Protein AF-A0A4R7TV38-F1 (afdb_monomer)

Foldseek 3Di:
DQDQADLVLLLQQLVVCCVDPVSCVQLVSVVLNVVSVVLVVVVLVLLVCLQVVLVVDVVPDDDPVVLVVLVVVLVVSVVVVVVSVCCCRPPSSVSVLVSLVSCLPPPDDAFFGSNSVSSVCSSVVHDDDPLVVVVVVVVVVVVVVLNVLSCVLNVDPVCVSVSSVVNNVSSVVVVVVVCCSPVVAVVCCVPPCVVPVPDDDQQVVLQNLLVVLVCVLCVVLVVVVVVVVVCCVPVVPDPVVVVVSVVVSVVCVVVSLVVSLVVLCVVCVPPPDPCSCVSSPRSHDTDDDPPPD

pLDDT: mean 71.32, std 11.58, range [28.75, 91.12]

Secondary structure (DSSP, 8-state):
------HHHHHHHHHHHHHSHHHHHHH--HHHHHHHHHHHHHHHHHHHHHHHHHHHHHHS---THHHHHHHHHHHHHHHHHHHHHHIIIIIIHHHHHHHHHTTTTS-----SSHHHHHHHHHHTTPPPPHHHHHHHHHHHHHHHHHHHHHHHHHH-GGGHHHHHHHHHHHHHHHHHHHHHHHHHHHHHIIIIITT-TT----HHHHHHHHHHHHHHHHHHHHHHHHHHHHHHHHH---THHHHHHHHHHHHHHHHHHHHHHHHHHHHTTT---GGGGHHHH-SS--PPPP---

Structure (mmCIF, N/CA/C/O backbone):
data_AF-A0A4R7TV38-F1
#
_entry.id   AF-A0A4R7TV38-F1
#
loop_
_atom_site.group_PDB
_atom_site.id
_atom_site.type_symbol
_atom_site.label_atom_id
_atom_site.label_alt_id
_atom_site.label_comp_id
_atom_site.label_asym_id
_atom_site.label_entity_id
_atom_site.label_seq_id
_atom_site.pdbx_PDB_ins_code
_atom_site.Cartn_x
_atom_site.Cartn_y
_atom_site.Cartn_z
_atom_site.occupancy
_atom_site.B_iso_or_equiv
_atom_site.auth_seq_id
_atom_site.auth_comp_id
_atom_site.auth_asym_id
_atom_site.auth_atom_id
_atom_site.pdbx_PDB_model_num
ATOM 1 N N . MET A 1 1 ? -3.452 -16.971 16.790 1.00 37.94 1 MET A N 1
ATOM 2 C CA . MET A 1 1 ? -2.700 -17.146 15.523 1.00 37.94 1 MET A CA 1
ATOM 3 C C . MET A 1 1 ? -2.327 -15.752 15.043 1.00 37.94 1 MET A C 1
ATOM 5 O O . MET A 1 1 ? -3.203 -15.028 14.585 1.00 37.94 1 MET A O 1
ATOM 9 N N . TYR A 1 2 ? -1.093 -15.309 15.289 1.00 49.44 2 TYR A N 1
ATOM 10 C CA . TYR A 1 2 ? -0.720 -13.907 15.086 1.00 49.44 2 TYR A CA 1
ATOM 11 C C . TYR A 1 2 ? -0.668 -13.595 13.590 1.00 49.44 2 TYR A C 1
ATOM 13 O O . TYR A 1 2 ? 0.121 -14.169 12.847 1.00 49.44 2 TYR A O 1
ATOM 21 N N . SER A 1 3 ? -1.595 -12.758 13.124 1.00 55.34 3 SER A N 1
ATOM 22 C CA . SER A 1 3 ? -1.685 -12.413 11.710 1.00 55.34 3 SER A CA 1
ATOM 23 C C . SER A 1 3 ? -0.419 -11.673 11.286 1.00 55.34 3 SER A C 1
ATOM 25 O O . SER A 1 3 ? -0.086 -10.677 11.922 1.00 55.34 3 SER A O 1
ATOM 27 N N . ASN A 1 4 ? 0.222 -12.078 10.188 1.00 68.00 4 ASN A N 1
ATOM 28 C CA . ASN A 1 4 ? 1.284 -11.283 9.568 1.00 68.00 4 ASN A CA 1
ATOM 29 C C . ASN A 1 4 ? 0.730 -9.890 9.213 1.00 68.00 4 ASN A C 1
ATOM 31 O O . ASN A 1 4 ? -0.060 -9.736 8.269 1.00 68.00 4 ASN A O 1
ATOM 35 N N . LEU A 1 5 ? 1.074 -8.883 10.020 1.00 77.00 5 LEU A N 1
ATOM 36 C CA . LEU A 1 5 ? 0.699 -7.486 9.818 1.00 77.00 5 LEU A CA 1
ATOM 37 C C . LEU A 1 5 ? 1.655 -6.856 8.800 1.00 77.00 5 LEU A C 1
ATOM 39 O O . LEU A 1 5 ? 2.871 -7.010 8.888 1.00 77.00 5 LEU A O 1
ATOM 43 N N . SER A 1 6 ? 1.105 -6.158 7.806 1.00 77.88 6 SER A N 1
ATOM 44 C CA . SER A 1 6 ? 1.922 -5.416 6.839 1.00 77.88 6 SER A CA 1
ATOM 45 C C . SER A 1 6 ? 2.490 -4.132 7.459 1.00 77.88 6 SER A C 1
ATOM 47 O O . SER A 1 6 ? 1.992 -3.662 8.481 1.00 77.88 6 SER A O 1
ATOM 49 N N . THR A 1 7 ? 3.482 -3.498 6.820 1.00 79.56 7 THR A N 1
ATOM 50 C CA . THR A 1 7 ? 4.034 -2.201 7.269 1.00 79.56 7 THR A CA 1
ATOM 51 C C . THR A 1 7 ? 2.942 -1.150 7.479 1.00 79.56 7 THR A C 1
ATOM 53 O O . THR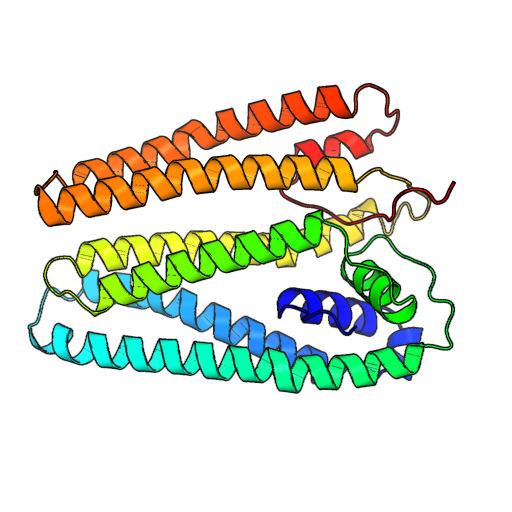 A 1 7 ? 2.972 -0.417 8.462 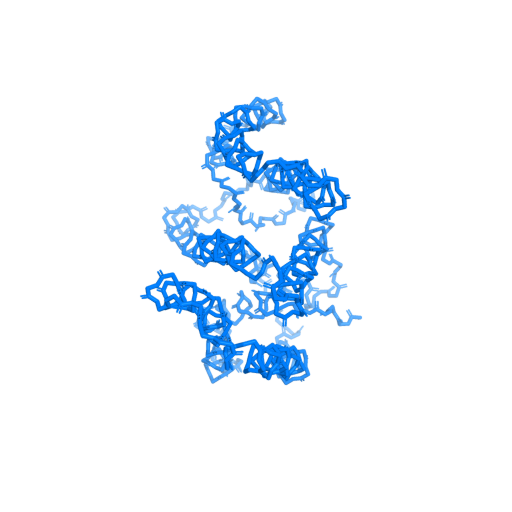1.00 79.56 7 THR A O 1
ATOM 56 N N . PHE A 1 8 ? 1.936 -1.117 6.598 1.00 78.69 8 PHE A N 1
ATOM 57 C CA . PHE A 1 8 ? 0.807 -0.186 6.691 1.00 78.69 8 PHE A CA 1
ATOM 58 C C . PHE A 1 8 ? -0.191 -0.553 7.791 1.00 78.69 8 PHE A C 1
ATOM 60 O O . PHE A 1 8 ? -0.844 0.331 8.348 1.00 78.69 8 PHE A O 1
ATOM 67 N N . ASP A 1 9 ? -0.332 -1.840 8.108 1.00 80.69 9 ASP A N 1
ATOM 68 C CA . ASP A 1 9 ? -1.133 -2.278 9.253 1.00 80.69 9 ASP A CA 1
ATOM 69 C C . ASP A 1 9 ? -0.446 -1.856 10.557 1.00 80.69 9 ASP A C 1
ATOM 71 O O . ASP A 1 9 ? -1.091 -1.249 11.409 1.00 80.69 9 ASP A O 1
ATOM 75 N N . ASN A 1 10 ? 0.873 -2.068 10.654 1.00 85.88 10 ASN A N 1
ATOM 76 C CA . ASN A 1 10 ? 1.697 -1.621 11.779 1.00 85.88 10 ASN A CA 1
ATOM 77 C C . ASN A 1 10 ? 1.592 -0.103 11.973 1.00 85.88 10 ASN A C 1
ATOM 79 O O . ASN A 1 10 ? 1.329 0.352 13.084 1.00 85.88 10 ASN A O 1
ATOM 83 N N . PHE A 1 11 ? 1.715 0.674 10.892 1.00 84.75 11 PHE A N 1
ATOM 84 C CA . PHE A 1 11 ? 1.531 2.125 10.924 1.00 84.75 11 PHE A CA 1
ATOM 85 C C . PHE A 1 11 ? 0.147 2.516 11.454 1.00 84.75 11 PHE A C 1
ATOM 87 O O . PHE A 1 11 ? 0.039 3.342 12.355 1.00 84.75 11 PHE A O 1
ATOM 94 N N . SER A 1 12 ? -0.913 1.897 10.919 1.00 81.88 12 SER A N 1
ATOM 95 C CA . SER A 1 12 ? -2.299 2.204 11.301 1.00 81.88 12 SER A CA 1
ATOM 96 C C . SER A 1 12 ? -2.547 1.939 12.788 1.00 81.88 12 SER A C 1
ATOM 98 O O . SER A 1 12 ? -3.201 2.736 13.452 1.00 81.88 12 SER A O 1
ATOM 100 N N . ILE A 1 13 ? -2.011 0.837 13.320 1.00 87.25 13 ILE A N 1
ATOM 101 C CA . ILE A 1 13 ? -2.110 0.491 14.743 1.00 87.25 13 ILE A CA 1
ATOM 102 C C . ILE A 1 13 ? -1.326 1.497 15.593 1.00 87.25 13 ILE A C 1
ATOM 104 O O . ILE A 1 13 ? -1.867 2.063 16.539 1.00 87.25 13 ILE A O 1
ATOM 108 N N . LEU A 1 14 ? -0.059 1.747 15.250 1.00 88.50 14 LEU A N 1
ATOM 109 C CA . LEU A 1 14 ? 0.820 2.639 16.009 1.00 88.50 14 LEU A CA 1
ATOM 110 C C . LEU A 1 14 ? 0.326 4.087 16.023 1.00 88.50 14 LEU A C 1
ATOM 112 O O . LEU A 1 14 ? 0.515 4.785 17.021 1.00 88.50 14 LEU A O 1
ATOM 116 N N . LEU A 1 15 ? -0.317 4.532 14.944 1.00 85.50 15 LEU A N 1
ATOM 117 C CA . LEU A 1 15 ? -0.966 5.834 14.871 1.00 85.50 15 LEU A CA 1
ATOM 118 C C . LEU A 1 15 ? -2.074 5.953 15.924 1.00 85.50 15 LEU A C 1
ATOM 120 O O . LEU A 1 15 ? -2.100 6.924 16.677 1.00 85.50 15 LEU A O 1
ATOM 124 N N . GLU A 1 16 ? -2.954 4.955 16.025 1.00 83.44 16 GLU A N 1
ATOM 125 C CA . GLU A 1 16 ? -4.050 4.981 17.001 1.00 83.44 16 GLU A CA 1
ATOM 126 C C . GLU A 1 16 ? -3.559 4.869 18.439 1.00 83.44 16 GLU A C 1
ATOM 128 O O . GLU A 1 16 ? -4.006 5.629 19.301 1.00 83.44 16 GLU A O 1
ATOM 133 N N . LEU A 1 17 ? -2.570 4.003 18.685 1.00 86.62 17 LEU A N 1
ATOM 134 C CA . LEU A 1 17 ? -1.923 3.909 19.992 1.00 86.62 17 LEU A CA 1
ATOM 135 C C . LEU A 1 17 ? -1.278 5.240 20.411 1.00 86.62 17 LEU A C 1
ATOM 137 O O . LEU A 1 17 ? -1.252 5.549 21.596 1.00 86.62 17 LEU A O 1
ATOM 141 N N . ASN A 1 18 ? -0.763 6.044 19.471 1.00 84.19 18 ASN A N 1
ATOM 142 C CA . ASN A 1 18 ? -0.210 7.373 19.767 1.00 84.19 18 ASN A CA 1
ATOM 143 C C . ASN A 1 18 ? -1.270 8.470 19.913 1.00 84.19 18 ASN A C 1
ATOM 145 O O . ASN A 1 18 ? -1.036 9.460 20.618 1.00 84.19 18 ASN A O 1
ATOM 149 N N . ARG A 1 19 ? -2.407 8.337 19.230 1.00 81.50 19 ARG A N 1
ATOM 150 C CA . ARG A 1 19 ? -3.474 9.338 19.241 1.00 81.50 19 ARG A CA 1
ATOM 151 C C . ARG A 1 19 ? -4.307 9.268 20.518 1.00 81.50 19 ARG A C 1
ATOM 153 O O . ARG A 1 19 ? -4.633 10.309 21.084 1.00 81.50 19 ARG A O 1
ATOM 160 N N . ASN A 1 20 ? -4.607 8.065 21.003 1.00 81.38 20 ASN A N 1
ATOM 161 C CA . ASN A 1 20 ? -5.338 7.886 22.253 1.00 81.38 20 ASN A CA 1
ATOM 162 C C . ASN A 1 20 ? -4.406 8.069 23.462 1.00 81.38 20 ASN A C 1
ATOM 164 O O . ASN A 1 20 ? -3.446 7.322 23.638 1.00 81.38 20 ASN A O 1
ATOM 168 N N . LYS A 1 21 ? -4.695 9.061 24.315 1.00 83.06 21 LYS A N 1
ATOM 169 C CA . LYS A 1 21 ? -3.870 9.387 25.491 1.00 83.06 21 LYS A CA 1
ATOM 170 C C . LYS A 1 21 ? -3.769 8.228 26.488 1.00 83.06 21 LYS A C 1
ATOM 172 O O . LYS A 1 21 ? -2.700 8.059 27.072 1.00 83.06 21 LYS A O 1
ATOM 177 N N . GLU A 1 22 ? -4.837 7.461 26.683 1.00 85.06 22 GLU A N 1
ATOM 178 C CA . GLU A 1 22 ? -4.887 6.340 27.629 1.00 85.06 22 GLU A CA 1
ATOM 179 C C . GLU A 1 22 ? -4.030 5.180 27.121 1.00 85.06 22 GLU A C 1
ATOM 181 O O . GLU A 1 22 ? -3.049 4.801 27.768 1.00 85.06 22 GLU A O 1
ATOM 186 N N . LEU A 1 23 ? -4.285 4.735 25.884 1.00 85.62 23 LEU A N 1
ATOM 187 C CA . LEU A 1 23 ? -3.496 3.685 25.229 1.00 85.62 23 LEU A CA 1
ATOM 188 C C . LEU A 1 23 ? -2.017 4.078 25.104 1.00 85.62 23 LEU A C 1
ATOM 190 O O . LEU A 1 23 ? -1.125 3.248 25.307 1.00 85.62 23 LEU A O 1
ATOM 194 N N . ARG A 1 24 ? -1.729 5.356 24.821 1.00 88.06 24 ARG A N 1
ATOM 195 C CA . ARG A 1 24 ? -0.362 5.878 24.696 1.00 88.06 24 ARG A CA 1
ATOM 196 C C . ARG A 1 24 ? 0.412 5.795 26.002 1.00 88.06 24 ARG A C 1
ATOM 198 O O . ARG A 1 24 ? 1.589 5.441 25.976 1.00 88.06 24 ARG A O 1
ATOM 205 N N . LYS A 1 25 ? -0.211 6.149 27.132 1.00 88.19 25 LYS A N 1
ATOM 206 C CA . LYS A 1 25 ? 0.444 6.109 28.451 1.00 88.19 25 LYS A CA 1
ATOM 207 C C . LYS A 1 25 ? 0.882 4.689 28.804 1.00 88.19 25 LYS A C 1
ATOM 209 O O . LYS A 1 25 ? 1.999 4.509 29.288 1.00 88.19 25 LYS A O 1
ATOM 214 N N . LYS A 1 26 ? 0.034 3.701 28.509 1.00 87.19 26 LYS A N 1
ATOM 215 C CA . LYS A 1 26 ? 0.284 2.293 28.829 1.00 87.19 26 LYS A CA 1
ATOM 216 C C . LYS A 1 26 ? 1.281 1.644 27.874 1.00 87.19 26 LYS A C 1
ATOM 218 O O . LYS A 1 26 ? 2.255 1.033 28.304 1.00 87.19 26 LYS A O 1
ATOM 223 N N . THR A 1 27 ? 1.081 1.822 26.570 1.00 89.94 27 THR A N 1
ATOM 224 C CA . THR A 1 27 ? 1.921 1.163 25.562 1.00 89.94 27 THR A CA 1
ATOM 225 C C . THR A 1 27 ? 3.239 1.889 25.313 1.00 89.94 27 THR A C 1
ATOM 227 O O . THR A 1 27 ? 4.223 1.235 24.986 1.00 89.94 27 THR A O 1
ATOM 230 N N . LYS A 1 28 ? 3.323 3.215 25.486 1.00 91.12 28 LYS A N 1
ATOM 231 C CA . LYS A 1 28 ? 4.488 4.043 25.105 1.00 91.12 28 LYS A CA 1
ATOM 232 C C . LYS A 1 28 ? 4.994 3.698 23.685 1.00 91.12 28 LYS A C 1
ATOM 234 O O . LYS A 1 28 ? 6.076 3.113 23.539 1.00 91.12 28 LYS A O 1
ATOM 239 N N . PRO A 1 29 ? 4.188 3.952 22.633 1.00 89.75 29 PRO A N 1
ATOM 240 C CA . PRO A 1 29 ? 4.445 3.487 21.270 1.00 89.75 29 PRO A CA 1
ATOM 241 C C . PRO A 1 29 ? 5.320 4.445 20.437 1.00 89.75 29 PRO A C 1
ATOM 243 O O . PRO A 1 29 ? 5.609 4.136 19.285 1.00 89.75 29 PRO A O 1
ATOM 246 N N . GLN A 1 30 ? 5.748 5.593 20.976 1.00 89.44 30 GLN A N 1
ATOM 247 C CA . GLN A 1 30 ? 6.375 6.694 20.226 1.00 89.44 30 GLN A CA 1
ATOM 248 C C . GLN A 1 30 ? 7.631 6.261 19.459 1.00 89.44 30 GLN A C 1
ATOM 250 O O . GLN A 1 30 ? 7.732 6.511 18.261 1.00 89.44 30 GLN A O 1
ATOM 255 N N . GLY A 1 31 ? 8.566 5.576 20.128 1.00 88.56 31 GLY A N 1
ATOM 256 C CA . GLY A 1 31 ? 9.808 5.121 19.492 1.00 88.56 31 GLY A CA 1
ATOM 257 C C . GLY A 1 31 ? 9.553 4.114 18.369 1.00 88.56 31 GLY A C 1
ATOM 258 O O . GLY A 1 31 ? 10.129 4.221 17.291 1.00 88.56 31 GLY A O 1
ATOM 259 N N . LEU A 1 32 ? 8.618 3.182 18.587 1.00 90.31 32 LEU A N 1
ATOM 260 C CA . LEU A 1 32 ? 8.227 2.195 17.578 1.00 90.31 32 LEU A CA 1
ATOM 261 C C . LEU A 1 32 ? 7.492 2.848 16.396 1.00 90.31 32 LEU A C 1
ATOM 263 O O . LEU A 1 32 ? 7.678 2.441 15.252 1.00 90.31 32 LEU A O 1
ATOM 267 N N . PHE A 1 33 ? 6.693 3.882 16.658 1.00 87.19 33 PHE A N 1
ATOM 268 C CA . PHE A 1 33 ? 6.016 4.663 15.627 1.00 87.19 33 PHE A CA 1
ATOM 269 C C . PHE A 1 33 ? 6.992 5.467 14.775 1.00 87.19 33 PHE A C 1
ATOM 271 O O . PHE A 1 33 ? 6.909 5.399 13.552 1.00 87.19 33 PHE A O 1
ATOM 278 N N . PHE A 1 34 ? 7.957 6.151 15.393 1.00 86.56 34 PHE A N 1
ATOM 279 C CA . PHE A 1 34 ? 9.020 6.844 14.667 1.00 86.56 34 PHE A CA 1
ATOM 280 C C . PHE A 1 34 ? 9.815 5.876 13.785 1.00 86.56 34 PHE A C 1
ATOM 282 O O . PHE A 1 34 ? 10.005 6.124 12.598 1.00 86.56 34 PHE A O 1
ATOM 289 N N . LEU A 1 35 ? 10.199 4.726 14.336 1.00 87.44 35 LEU A N 1
ATOM 290 C CA . LEU A 1 35 ? 10.919 3.692 13.601 1.00 87.44 35 LEU A CA 1
ATOM 291 C C . LEU A 1 35 ? 10.096 3.146 12.422 1.00 87.44 35 LEU A C 1
ATOM 293 O O . LEU A 1 35 ? 10.639 2.939 11.340 1.00 87.44 35 LEU A O 1
ATOM 297 N N . ASN A 1 36 ? 8.777 2.988 12.579 1.00 86.38 36 ASN A N 1
ATOM 298 C CA . ASN A 1 36 ? 7.888 2.611 11.479 1.00 86.38 36 ASN A CA 1
ATOM 299 C C . ASN A 1 36 ? 7.737 3.723 10.419 1.00 86.38 36 ASN A C 1
ATOM 301 O O . ASN A 1 36 ? 7.713 3.412 9.230 1.00 86.38 36 ASN A O 1
ATOM 305 N N . ILE A 1 37 ? 7.703 4.999 10.819 1.00 83.50 37 ILE A N 1
ATOM 306 C CA . ILE A 1 37 ? 7.704 6.148 9.899 1.00 83.50 37 ILE A CA 1
ATOM 307 C C . ILE A 1 37 ? 8.980 6.164 9.057 1.00 83.50 37 ILE A C 1
ATOM 309 O O . ILE A 1 37 ? 8.897 6.239 7.833 1.00 83.50 37 ILE A O 1
ATOM 313 N N . VAL A 1 38 ? 10.152 6.045 9.688 1.00 84.12 38 VAL A N 1
ATOM 314 C CA . VAL A 1 38 ? 11.443 5.967 8.981 1.00 84.12 38 VAL A CA 1
ATOM 315 C C . VAL A 1 38 ? 11.429 4.815 7.980 1.00 84.12 38 VAL A C 1
ATOM 317 O O . VAL A 1 38 ? 11.836 4.986 6.833 1.00 84.12 38 VAL A O 1
ATOM 320 N N . ASN A 1 39 ? 10.870 3.671 8.379 1.00 81.31 39 ASN A N 1
ATOM 321 C CA . ASN A 1 39 ? 10.676 2.527 7.500 1.00 81.31 39 ASN A CA 1
ATOM 322 C C . ASN A 1 39 ? 9.856 2.925 6.252 1.00 81.31 39 ASN A C 1
ATOM 324 O O . ASN A 1 39 ? 10.295 2.780 5.112 1.00 81.31 39 ASN A O 1
ATOM 328 N N . VAL A 1 40 ? 8.678 3.514 6.443 1.00 80.38 40 VAL A N 1
ATOM 329 C CA . VAL A 1 40 ? 7.858 3.999 5.325 1.00 80.38 40 VAL A CA 1
ATOM 330 C C . VAL A 1 40 ? 8.652 4.958 4.421 1.00 80.38 40 VAL A C 1
ATOM 332 O O . VAL A 1 40 ? 8.605 4.801 3.203 1.00 80.38 40 VAL A O 1
ATOM 335 N N . PHE A 1 41 ? 9.436 5.887 4.974 1.00 81.50 41 PHE A N 1
ATOM 336 C CA . PHE A 1 41 ? 10.240 6.837 4.192 1.00 81.50 41 PHE A CA 1
ATOM 337 C C . PHE A 1 41 ? 11.356 6.198 3.358 1.00 81.50 41 PHE A C 1
ATOM 339 O O . PHE A 1 41 ? 11.575 6.628 2.227 1.00 81.50 41 PHE A O 1
ATOM 346 N N . ILE A 1 42 ? 12.029 5.156 3.854 1.00 80.88 42 ILE A N 1
ATOM 347 C CA . ILE A 1 42 ? 13.014 4.399 3.054 1.00 80.88 42 ILE A CA 1
ATOM 348 C C . ILE A 1 42 ? 12.345 3.859 1.788 1.00 80.88 42 ILE A C 1
ATOM 350 O O . ILE A 1 42 ? 12.887 3.931 0.685 1.00 80.88 42 ILE A O 1
ATOM 354 N N . PHE A 1 43 ? 11.116 3.384 1.944 1.00 76.19 43 PHE A N 1
ATOM 355 C CA . PHE A 1 43 ? 10.314 2.841 0.868 1.00 76.19 43 PHE A CA 1
ATOM 356 C C . PHE A 1 43 ? 9.906 3.911 -0.166 1.00 76.19 43 PHE A C 1
ATOM 358 O O . PHE A 1 43 ? 9.968 3.671 -1.373 1.00 76.19 43 PHE A O 1
ATOM 365 N N . PHE A 1 44 ? 9.581 5.126 0.294 1.00 79.44 44 PHE A N 1
ATOM 366 C CA . PHE A 1 44 ? 9.435 6.306 -0.571 1.00 79.44 44 PHE A CA 1
ATOM 367 C C . PHE A 1 44 ? 10.730 6.624 -1.328 1.00 79.44 44 PHE A C 1
ATOM 369 O O . PHE A 1 44 ? 10.678 6.916 -2.521 1.00 79.44 44 PHE A O 1
ATOM 376 N N . GLY A 1 45 ? 11.883 6.528 -0.662 1.00 80.38 45 GLY A N 1
ATOM 377 C CA . GLY A 1 45 ? 13.197 6.759 -1.261 1.00 80.38 45 GLY A CA 1
ATOM 378 C C . GLY A 1 45 ? 13.500 5.823 -2.433 1.00 80.38 45 GLY A C 1
ATOM 379 O O . GLY A 1 45 ? 13.987 6.280 -3.463 1.00 80.38 45 GLY A O 1
ATOM 380 N N . ILE A 1 46 ? 13.144 4.538 -2.328 1.00 81.19 46 ILE A N 1
ATOM 381 C CA . ILE A 1 46 ? 13.331 3.553 -3.411 1.00 81.19 46 ILE A CA 1
ATOM 382 C C . ILE A 1 46 ? 12.494 3.919 -4.642 1.00 81.19 46 ILE A C 1
ATOM 384 O O . ILE A 1 46 ? 12.991 3.876 -5.767 1.00 81.19 46 ILE A O 1
ATOM 388 N N . LEU A 1 47 ? 11.235 4.318 -4.439 1.00 80.88 47 LEU A N 1
ATOM 389 C CA . LEU A 1 47 ? 10.362 4.755 -5.531 1.00 80.88 47 LEU A CA 1
ATOM 390 C C . LEU A 1 47 ? 10.847 6.076 -6.146 1.00 80.88 47 LEU A C 1
ATOM 392 O O . LEU A 1 47 ? 10.878 6.212 -7.365 1.00 80.88 47 LEU A O 1
ATOM 396 N N . LEU A 1 48 ? 11.276 7.035 -5.320 1.00 81.12 48 LEU A N 1
ATOM 397 C CA . LEU A 1 48 ? 11.855 8.304 -5.777 1.00 81.12 48 LEU A CA 1
ATOM 398 C C . LEU A 1 48 ? 13.140 8.094 -6.576 1.00 81.12 48 LEU A C 1
ATOM 400 O O . LEU A 1 48 ? 13.353 8.775 -7.578 1.00 81.12 48 LEU A O 1
ATOM 404 N N . PHE A 1 49 ? 13.969 7.130 -6.177 1.00 80.44 49 PHE A N 1
ATOM 405 C CA . PHE A 1 49 ? 15.176 6.784 -6.910 1.00 80.44 49 PHE A CA 1
ATOM 406 C C . PHE A 1 49 ? 14.855 6.395 -8.355 1.00 80.44 49 PHE A C 1
ATOM 408 O O . PHE A 1 49 ? 15.534 6.873 -9.254 1.00 80.44 49 PHE A O 1
ATOM 415 N N . ASN A 1 50 ? 13.803 5.611 -8.613 1.00 74.50 50 ASN A N 1
ATOM 416 C CA . ASN A 1 50 ? 13.400 5.269 -9.986 1.00 74.50 50 ASN A CA 1
ATOM 417 C C . ASN A 1 50 ? 13.076 6.493 -10.836 1.00 74.50 50 ASN A C 1
ATOM 419 O O . ASN A 1 50 ? 13.447 6.549 -12.008 1.00 74.50 50 ASN A O 1
ATOM 423 N N . ILE A 1 51 ? 12.399 7.469 -10.236 1.00 77.31 51 ILE A N 1
ATOM 424 C CA . ILE A 1 51 ? 12.017 8.713 -10.900 1.00 77.31 51 ILE A CA 1
ATOM 425 C C . ILE A 1 51 ? 13.274 9.515 -11.241 1.00 77.31 51 ILE A C 1
ATOM 427 O O . ILE A 1 51 ? 13.499 9.870 -12.398 1.00 77.31 51 ILE A O 1
ATOM 431 N N . ILE A 1 52 ? 14.134 9.753 -10.248 1.00 78.75 52 ILE A N 1
ATOM 432 C CA . ILE A 1 52 ? 15.388 10.499 -10.419 1.00 78.75 52 ILE A CA 1
ATOM 433 C C . ILE A 1 52 ? 16.291 9.800 -11.443 1.00 78.75 52 ILE A C 1
ATOM 435 O O . ILE A 1 52 ? 16.865 10.451 -12.318 1.00 78.75 52 ILE A O 1
ATOM 439 N N . TYR A 1 53 ? 16.386 8.474 -11.366 1.00 76.56 53 TYR A N 1
ATOM 440 C CA . TYR A 1 53 ? 17.204 7.651 -12.246 1.00 76.56 53 TYR A CA 1
ATOM 441 C C . TYR A 1 53 ? 16.733 7.728 -13.700 1.00 76.56 53 TYR A C 1
ATOM 443 O O . TYR A 1 53 ? 17.552 7.969 -14.586 1.00 76.56 53 TYR A O 1
ATOM 451 N N . TYR A 1 54 ? 15.420 7.633 -13.944 1.00 74.50 54 TYR A N 1
ATOM 452 C CA . TYR A 1 54 ? 14.837 7.843 -15.270 1.00 74.50 54 TYR A CA 1
ATOM 453 C C . TYR A 1 54 ? 15.235 9.202 -15.852 1.00 74.50 54 TYR A C 1
ATOM 455 O O . TYR A 1 54 ? 15.815 9.257 -16.935 1.00 74.50 54 TYR A O 1
ATOM 463 N N . TYR A 1 55 ? 15.002 10.292 -15.113 1.00 72.06 55 TYR A N 1
ATOM 464 C CA . TYR A 1 55 ? 15.311 11.636 -15.606 1.00 72.06 55 TYR A CA 1
ATOM 465 C C . TYR A 1 55 ? 16.811 11.866 -15.827 1.00 72.06 55 TYR A C 1
ATOM 467 O O . TYR A 1 55 ? 17.196 12.606 -16.735 1.00 72.06 55 TYR A O 1
ATOM 475 N N . THR A 1 56 ? 17.661 11.208 -15.040 1.00 74.00 56 THR A N 1
ATOM 476 C CA . THR A 1 56 ? 19.119 11.283 -15.185 1.00 74.00 56 THR A CA 1
ATOM 477 C C . THR A 1 56 ? 19.592 10.565 -16.452 1.00 74.00 56 THR A C 1
ATOM 479 O O . THR A 1 56 ? 20.377 11.137 -17.207 1.00 74.00 56 THR A O 1
ATOM 482 N N . ILE A 1 57 ? 19.074 9.365 -16.738 1.00 71.00 57 ILE A N 1
ATOM 483 C CA . ILE A 1 57 ? 19.391 8.616 -17.967 1.00 71.00 57 ILE A CA 1
ATOM 484 C C . ILE A 1 57 ? 18.856 9.325 -19.205 1.00 71.00 57 ILE A C 1
ATOM 486 O O . ILE A 1 57 ? 19.576 9.462 -20.186 1.00 71.00 57 ILE A O 1
ATOM 490 N N . THR A 1 58 ? 17.622 9.835 -19.176 1.00 65.12 58 THR A N 1
ATOM 491 C CA . THR A 1 58 ? 17.062 10.537 -20.345 1.00 65.12 58 THR A CA 1
ATOM 492 C C . THR A 1 58 ? 17.846 11.795 -20.724 1.00 65.12 58 THR A C 1
ATOM 494 O O . THR A 1 58 ? 17.773 12.231 -21.867 1.00 65.12 58 THR A O 1
ATOM 497 N N . LYS A 1 59 ? 18.603 12.377 -19.781 1.00 61.72 59 LYS A N 1
ATOM 498 C CA . LYS A 1 59 ? 19.465 13.545 -20.015 1.00 61.72 59 LYS A CA 1
ATOM 499 C C . LYS A 1 59 ? 20.900 13.186 -20.413 1.00 61.72 59 LYS A C 1
ATOM 501 O O . LYS A 1 59 ? 21.568 14.013 -21.022 1.00 61.72 59 LYS A O 1
ATOM 506 N N . LYS A 1 60 ? 21.389 11.995 -20.060 1.00 59.06 60 LYS A N 1
ATOM 507 C CA . LYS A 1 60 ? 22.743 11.519 -20.376 1.00 59.06 60 LYS A CA 1
ATOM 508 C C . LYS A 1 60 ? 22.626 10.321 -21.311 1.00 59.06 60 LYS A C 1
ATOM 510 O O . LYS A 1 60 ? 22.477 9.189 -20.862 1.00 59.06 60 LYS A O 1
ATOM 515 N N . ALA A 1 61 ? 22.636 10.596 -22.612 1.00 49.41 61 ALA A N 1
ATOM 516 C CA . ALA A 1 61 ? 22.540 9.581 -23.652 1.00 49.41 61 ALA A CA 1
ATOM 517 C C . ALA A 1 61 ? 23.600 8.476 -23.463 1.00 49.41 61 ALA A C 1
ATOM 519 O O . ALA A 1 61 ? 24.792 8.762 -23.407 1.00 49.41 61 ALA A O 1
ATOM 520 N N . SER A 1 62 ? 23.121 7.233 -23.343 1.00 52.31 62 SER A N 1
ATOM 521 C CA . SER A 1 62 ? 23.778 5.978 -23.745 1.00 52.31 62 SER A CA 1
ATOM 522 C C . SER A 1 62 ? 25.317 5.971 -23.751 1.00 52.31 62 SER A C 1
ATOM 524 O O . SER A 1 62 ? 25.927 6.061 -24.813 1.00 52.31 62 SER A O 1
ATOM 526 N N . SER A 1 63 ? 25.947 5.798 -22.587 1.00 53.56 63 SER A N 1
ATOM 527 C CA . SER A 1 63 ? 27.318 5.272 -22.515 1.00 53.56 63 SER A CA 1
ATOM 528 C C . SER A 1 63 ? 27.291 3.786 -22.136 1.00 53.56 63 SER A C 1
ATOM 530 O O . SER A 1 63 ? 26.476 3.366 -21.316 1.00 53.56 63 SER A O 1
ATOM 532 N N . ASP A 1 64 ? 28.162 2.963 -22.724 1.00 52.53 64 ASP A N 1
ATOM 533 C CA . ASP A 1 64 ? 28.167 1.504 -22.501 1.00 52.53 64 ASP A CA 1
ATOM 534 C C . ASP A 1 64 ? 28.535 1.091 -21.060 1.00 52.53 64 ASP A C 1
ATOM 536 O O . ASP A 1 64 ? 28.061 0.059 -20.565 1.00 52.53 64 ASP A O 1
ATOM 540 N N . ASP A 1 65 ? 29.270 1.939 -20.328 1.00 54.25 65 ASP A N 1
ATOM 541 C CA . ASP A 1 65 ? 29.574 1.759 -18.897 1.00 54.25 65 ASP A CA 1
ATOM 542 C C . ASP A 1 65 ? 28.319 1.736 -18.006 1.00 54.25 65 ASP A C 1
ATOM 544 O O . ASP A 1 65 ? 28.330 1.209 -16.887 1.00 54.25 65 ASP A O 1
ATOM 548 N N . PHE A 1 66 ? 27.196 2.260 -18.499 1.00 55.62 66 PHE A N 1
ATOM 549 C CA . PHE A 1 66 ? 25.948 2.328 -17.744 1.00 55.62 66 PHE A CA 1
ATOM 550 C C . PHE A 1 66 ? 25.292 0.951 -17.550 1.00 55.62 66 PHE A C 1
ATOM 552 O O . PHE A 1 66 ? 24.673 0.698 -16.512 1.00 55.62 66 PHE A O 1
ATOM 559 N N . SER A 1 67 ? 25.467 0.027 -18.503 1.00 55.59 67 SER A N 1
ATOM 560 C CA . SER A 1 67 ? 24.842 -1.303 -18.458 1.00 55.59 67 SER A CA 1
ATOM 561 C C . SER A 1 67 ? 25.435 -2.201 -17.362 1.00 55.59 67 SER A C 1
ATOM 563 O O . SER A 1 67 ? 24.689 -2.908 -16.680 1.00 55.59 67 SER A O 1
ATOM 565 N N . LYS A 1 68 ? 26.751 -2.129 -17.111 1.00 58.47 68 LYS A N 1
ATOM 566 C CA . LYS A 1 68 ? 27.418 -2.880 -16.029 1.00 58.47 68 LYS A CA 1
ATOM 567 C C . LYS A 1 68 ? 26.996 -2.386 -14.644 1.00 58.47 68 LYS A C 1
ATOM 569 O O . LYS A 1 68 ? 26.712 -3.203 -13.769 1.00 58.47 68 LYS A O 1
ATOM 574 N N . ASN A 1 69 ? 26.859 -1.072 -14.467 1.00 65.50 69 ASN A N 1
ATOM 575 C CA . ASN A 1 69 ? 26.428 -0.485 -13.196 1.00 65.50 69 ASN A CA 1
ATOM 576 C C . ASN A 1 69 ? 24.945 -0.766 -12.885 1.00 65.50 69 ASN A C 1
ATOM 578 O O . ASN A 1 69 ? 24.570 -0.909 -11.722 1.00 65.50 69 ASN A O 1
ATOM 582 N N . SER A 1 70 ? 24.103 -0.925 -13.912 1.00 67.50 70 SER A N 1
ATOM 583 C CA . SER A 1 70 ? 22.659 -1.167 -13.769 1.00 67.50 70 SER A CA 1
ATOM 584 C C . SER A 1 70 ? 22.315 -2.427 -12.943 1.00 67.50 70 SER A C 1
ATOM 586 O O . SER A 1 70 ? 21.442 -2.381 -12.073 1.00 67.50 70 SER A O 1
ATOM 588 N N . LYS A 1 71 ? 23.056 -3.530 -13.121 1.00 71.06 71 LYS A N 1
ATOM 589 C CA . LYS A 1 71 ? 22.843 -4.786 -12.375 1.00 71.06 71 LYS A CA 1
ATOM 590 C C . LYS A 1 71 ? 23.218 -4.663 -10.897 1.00 71.06 71 LYS A C 1
ATOM 592 O O . LYS A 1 71 ? 22.523 -5.205 -10.040 1.00 71.06 71 LYS A O 1
ATOM 597 N N . VAL A 1 72 ? 24.284 -3.919 -10.596 1.00 75.25 72 VAL A N 1
ATOM 598 C CA . VAL A 1 72 ? 24.713 -3.638 -9.216 1.00 75.25 72 VAL A CA 1
ATOM 599 C C . VAL A 1 72 ? 23.657 -2.796 -8.496 1.00 75.25 72 VAL A C 1
ATOM 601 O O . VAL A 1 72 ? 23.287 -3.111 -7.367 1.00 75.25 72 VAL A O 1
ATOM 604 N N . PHE A 1 73 ? 23.085 -1.791 -9.167 1.00 74.19 73 PHE A N 1
ATOM 605 C CA . PHE A 1 73 ? 21.987 -0.998 -8.604 1.00 74.19 73 PHE A CA 1
ATOM 606 C C . PHE A 1 73 ? 20.733 -1.830 -8.315 1.00 74.19 73 PHE A C 1
ATOM 608 O O . PHE A 1 73 ? 20.123 -1.655 -7.258 1.00 74.19 73 PHE A O 1
ATOM 615 N N . LEU A 1 74 ? 20.363 -2.757 -9.206 1.00 78.31 74 LEU A N 1
ATOM 616 C CA . LEU A 1 74 ? 19.252 -3.681 -8.959 1.00 78.31 74 LEU A CA 1
ATOM 617 C C . LEU A 1 74 ? 19.508 -4.535 -7.713 1.00 78.31 74 LEU A C 1
ATOM 619 O O . LEU A 1 74 ? 18.634 -4.638 -6.853 1.00 78.31 74 LEU A O 1
ATOM 623 N N . LEU A 1 75 ? 20.710 -5.106 -7.586 1.00 78.50 75 LEU A N 1
ATOM 624 C CA . LEU A 1 75 ? 21.076 -5.925 -6.431 1.00 78.50 75 LEU A CA 1
ATOM 625 C C . LEU A 1 75 ? 21.004 -5.126 -5.121 1.00 78.50 75 LEU A C 1
ATOM 627 O O . LEU A 1 75 ? 20.451 -5.620 -4.137 1.00 78.50 75 LEU A O 1
ATOM 631 N N . ILE A 1 76 ? 21.492 -3.880 -5.116 1.00 80.88 76 ILE A N 1
ATOM 632 C CA . ILE A 1 76 ? 21.411 -2.987 -3.951 1.00 80.88 76 ILE A CA 1
ATOM 633 C C . ILE A 1 76 ? 19.946 -2.736 -3.574 1.00 80.88 76 ILE A C 1
ATOM 635 O O . ILE A 1 76 ? 19.580 -2.902 -2.412 1.00 80.88 76 ILE A O 1
ATOM 639 N N . LYS A 1 77 ? 19.077 -2.402 -4.539 1.00 81.81 77 LYS A N 1
ATOM 640 C CA . LYS A 1 77 ? 17.645 -2.179 -4.273 1.00 81.81 77 LYS A CA 1
ATOM 641 C C . LYS A 1 77 ? 16.955 -3.415 -3.711 1.00 81.81 77 LYS A C 1
ATOM 643 O O . LYS A 1 77 ? 16.229 -3.305 -2.726 1.00 81.81 77 LYS A O 1
ATOM 648 N N . LEU A 1 78 ? 17.168 -4.580 -4.325 1.00 83.25 78 LEU A N 1
ATOM 649 C CA . LEU A 1 78 ? 16.567 -5.835 -3.872 1.00 83.25 78 LEU A CA 1
ATOM 650 C C . LEU A 1 78 ? 17.042 -6.192 -2.461 1.00 83.25 78 LEU A C 1
ATOM 652 O O . LEU A 1 78 ? 16.227 -6.578 -1.627 1.00 83.25 78 LEU A O 1
ATOM 656 N N . THR A 1 79 ? 18.328 -5.982 -2.168 1.00 83.25 79 THR A N 1
ATOM 657 C CA . THR A 1 79 ? 18.889 -6.184 -0.825 1.00 83.25 79 THR A CA 1
ATOM 658 C C . THR A 1 79 ? 18.247 -5.242 0.190 1.00 83.25 79 THR A C 1
ATOM 660 O O . THR A 1 79 ? 17.817 -5.698 1.247 1.00 83.25 79 THR A O 1
ATOM 663 N N . ILE A 1 80 ? 18.098 -3.951 -0.134 1.00 85.00 80 ILE A N 1
ATOM 664 C CA . ILE A 1 80 ? 17.411 -2.988 0.740 1.00 85.00 80 ILE A CA 1
ATOM 665 C C . ILE A 1 80 ? 15.961 -3.429 0.983 1.00 85.00 80 ILE A C 1
ATOM 667 O O . ILE A 1 80 ? 15.530 -3.470 2.133 1.00 85.00 80 ILE A O 1
ATOM 671 N N . LEU A 1 81 ? 15.214 -3.803 -0.063 1.00 82.94 81 LEU A N 1
ATOM 672 C CA . LEU A 1 81 ? 13.826 -4.269 0.059 1.00 82.94 81 LEU A CA 1
ATOM 673 C C . LEU A 1 81 ? 13.707 -5.551 0.893 1.00 82.94 81 LEU A C 1
ATOM 675 O O . LEU A 1 81 ? 12.759 -5.698 1.665 1.00 82.94 81 LEU A O 1
ATOM 679 N N . PHE A 1 82 ? 14.666 -6.465 0.767 1.00 82.12 82 PHE A N 1
ATOM 680 C CA . PHE A 1 82 ? 14.705 -7.700 1.541 1.00 82.12 82 PHE A CA 1
ATOM 681 C C . PHE A 1 82 ? 15.001 -7.436 3.021 1.00 82.12 82 PHE A C 1
ATOM 683 O O . PHE A 1 82 ? 14.231 -7.859 3.884 1.00 82.12 82 PHE A O 1
ATOM 690 N N . VAL A 1 83 ? 16.059 -6.675 3.324 1.00 84.12 83 VAL A N 1
ATOM 691 C CA . VAL A 1 83 ? 16.401 -6.269 4.699 1.00 84.12 83 VAL A CA 1
ATOM 692 C C . VAL A 1 83 ? 15.227 -5.532 5.336 1.00 84.12 83 VAL A C 1
ATOM 694 O O . VAL A 1 83 ? 14.857 -5.810 6.473 1.00 84.12 83 VAL A O 1
ATOM 697 N N . PHE A 1 84 ? 14.583 -4.649 4.579 1.00 82.50 84 PHE A N 1
ATOM 698 C CA . PHE A 1 84 ? 13.391 -3.928 4.997 1.00 82.50 84 PHE A CA 1
ATOM 699 C C . PHE A 1 84 ? 12.219 -4.848 5.346 1.00 82.50 84 PHE A C 1
ATOM 701 O O . PHE A 1 84 ? 11.569 -4.681 6.381 1.00 82.50 84 PHE A O 1
ATOM 708 N N . TYR A 1 85 ? 11.936 -5.821 4.479 1.00 81.50 85 TYR A N 1
ATOM 709 C CA . TYR A 1 85 ? 10.882 -6.800 4.703 1.00 81.50 85 TYR A CA 1
ATOM 710 C C . TYR A 1 85 ? 11.134 -7.595 5.988 1.00 81.50 85 TYR A C 1
ATOM 712 O O . TYR A 1 85 ? 10.224 -7.726 6.814 1.00 81.50 85 TYR A O 1
ATOM 720 N N . LEU A 1 86 ? 12.370 -8.061 6.193 1.00 82.38 86 LEU A N 1
ATOM 721 C CA . LEU A 1 86 ? 12.772 -8.760 7.412 1.00 82.38 86 LEU A CA 1
ATOM 722 C C . LEU A 1 86 ? 12.637 -7.857 8.641 1.00 82.38 86 LEU A C 1
ATOM 724 O O . LEU A 1 86 ? 12.028 -8.252 9.632 1.00 82.38 86 LEU A O 1
ATOM 728 N N . PHE A 1 87 ? 13.132 -6.624 8.563 1.00 83.88 87 PHE A N 1
ATOM 729 C CA . PHE A 1 87 ? 13.074 -5.657 9.652 1.00 83.88 87 PHE A CA 1
ATOM 730 C C . PHE A 1 87 ? 11.632 -5.348 10.073 1.00 83.88 87 PHE A C 1
ATOM 732 O O . PHE A 1 87 ? 11.299 -5.37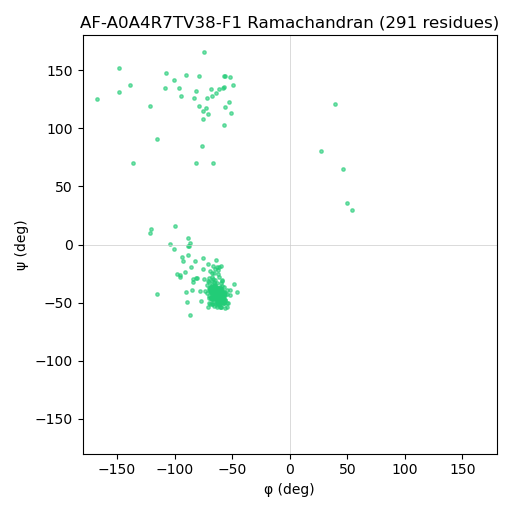8 11.259 1.00 83.88 87 PHE A O 1
ATOM 739 N N . ASN A 1 88 ? 10.730 -5.119 9.117 1.00 81.75 88 ASN A N 1
ATOM 740 C CA . ASN A 1 88 ? 9.330 -4.863 9.437 1.00 81.75 88 ASN A CA 1
ATOM 741 C C . ASN A 1 88 ? 8.621 -6.103 10.004 1.00 81.75 88 ASN A C 1
ATOM 743 O O . ASN A 1 88 ? 7.850 -5.987 10.957 1.00 81.75 88 ASN A O 1
ATOM 747 N N . THR A 1 89 ? 8.873 -7.276 9.423 1.00 77.62 89 THR A N 1
ATOM 748 C CA . THR A 1 89 ? 8.199 -8.518 9.824 1.00 77.62 89 THR A CA 1
ATOM 749 C C . THR A 1 89 ? 8.661 -8.968 11.207 1.00 77.62 89 THR A C 1
ATOM 751 O O . THR A 1 89 ? 7.836 -9.207 12.086 1.00 77.62 89 THR A O 1
ATOM 754 N N . PHE A 1 90 ? 9.974 -9.030 11.428 1.00 80.69 90 PHE A N 1
ATOM 755 C CA . PHE A 1 90 ? 10.546 -9.598 12.644 1.00 80.69 90 PHE A CA 1
ATOM 756 C C . PHE A 1 90 ? 10.747 -8.575 13.756 1.00 80.69 90 PHE A C 1
ATOM 758 O O . PHE A 1 90 ? 10.459 -8.893 14.907 1.00 80.69 90 PHE A O 1
ATOM 765 N N . LEU A 1 91 ? 11.202 -7.353 13.463 1.00 84.62 91 LEU A N 1
ATOM 766 C CA . LEU A 1 91 ? 11.463 -6.369 14.516 1.00 84.62 91 LEU A CA 1
ATOM 767 C C . LEU A 1 91 ? 10.198 -5.584 14.865 1.00 84.62 91 LEU A C 1
ATOM 769 O O . LEU A 1 91 ? 9.715 -5.656 15.995 1.00 84.62 91 LEU A O 1
ATOM 773 N N . ILE A 1 92 ? 9.633 -4.862 13.892 1.00 85.19 92 ILE A N 1
ATOM 774 C CA . ILE A 1 92 ? 8.465 -4.001 14.136 1.00 85.19 92 ILE A CA 1
ATOM 775 C C . ILE A 1 92 ? 7.260 -4.841 14.555 1.00 85.19 92 ILE A C 1
ATOM 777 O O . ILE A 1 92 ? 6.619 -4.508 15.550 1.00 85.19 92 ILE A O 1
ATOM 781 N N . GLY A 1 93 ? 6.975 -5.933 13.840 1.00 84.12 93 GLY A N 1
ATOM 782 C CA . GLY A 1 93 ? 5.864 -6.834 14.156 1.00 84.12 93 GLY A CA 1
ATOM 783 C C . GLY A 1 93 ? 5.950 -7.398 15.576 1.00 84.12 93 GLY A C 1
ATOM 784 O O . GLY A 1 93 ? 5.009 -7.260 16.355 1.00 84.12 93 GLY A O 1
ATOM 785 N N . THR A 1 94 ? 7.103 -7.950 15.960 1.00 85.94 94 THR A N 1
ATOM 786 C CA . THR A 1 94 ? 7.300 -8.517 17.305 1.00 85.94 94 THR A CA 1
ATOM 787 C C . THR A 1 94 ? 7.189 -7.460 18.400 1.00 85.94 94 THR A C 1
ATOM 789 O O . THR A 1 94 ? 6.523 -7.681 19.412 1.00 85.94 94 THR A O 1
ATOM 792 N N . LEU A 1 95 ? 7.817 -6.294 18.217 1.00 89.00 95 LEU A N 1
ATOM 793 C CA . LEU A 1 95 ? 7.721 -5.201 19.186 1.00 89.00 95 LEU A CA 1
ATOM 794 C C . LEU A 1 95 ? 6.287 -4.680 19.300 1.00 89.00 95 LEU A C 1
ATOM 796 O O . LEU A 1 95 ? 5.839 -4.376 20.404 1.00 89.00 95 LEU A O 1
ATOM 800 N N . LEU A 1 96 ? 5.552 -4.617 18.189 1.00 90.75 96 LEU A N 1
ATOM 801 C CA . LEU A 1 96 ? 4.151 -4.220 18.185 1.00 90.75 96 LEU A CA 1
ATOM 802 C C . LEU A 1 96 ? 3.283 -5.223 18.946 1.00 90.75 96 LEU A C 1
ATOM 804 O O . LEU A 1 96 ? 2.467 -4.807 19.761 1.00 90.75 96 LEU A O 1
ATOM 808 N N . HIS A 1 97 ? 3.489 -6.525 18.750 1.00 88.81 97 HIS A N 1
ATOM 809 C CA . HIS A 1 97 ? 2.772 -7.559 19.499 1.00 88.81 97 HIS A CA 1
ATOM 810 C C . HIS A 1 97 ? 3.005 -7.446 21.005 1.00 88.81 97 HIS A C 1
ATOM 812 O O . HIS A 1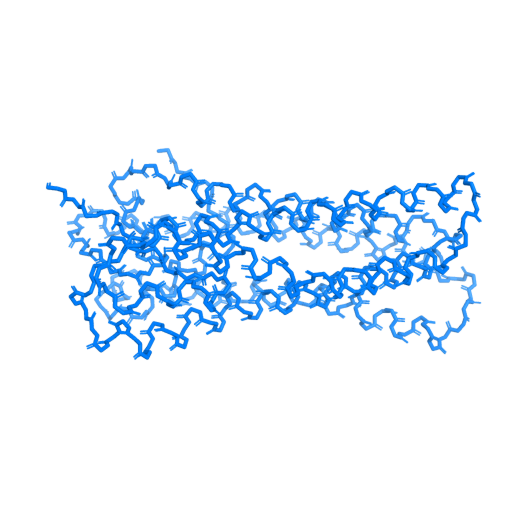 97 ? 2.038 -7.402 21.759 1.00 88.81 97 HIS A O 1
ATOM 818 N N . LYS A 1 9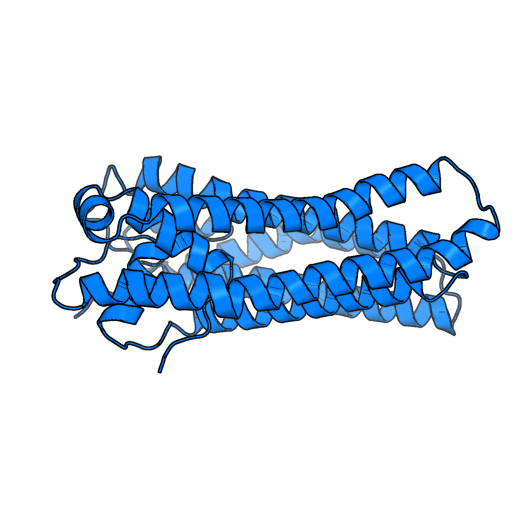8 ? 4.257 -7.247 21.440 1.00 89.38 98 LYS A N 1
ATOM 819 C CA . LYS A 1 98 ? 4.567 -6.986 22.858 1.00 89.38 98 LYS A CA 1
ATOM 820 C C . LYS A 1 98 ? 3.817 -5.771 23.408 1.00 89.38 98 LYS A C 1
ATOM 822 O O . LYS A 1 98 ? 3.411 -5.771 24.563 1.00 89.38 98 LYS A O 1
ATOM 827 N N . LYS A 1 99 ? 3.636 -4.726 22.596 1.00 90.38 99 LYS A N 1
ATOM 828 C CA . LYS A 1 99 ? 2.909 -3.507 22.986 1.00 90.38 99 LYS A CA 1
ATOM 829 C C . LYS A 1 99 ? 1.402 -3.743 23.061 1.00 90.38 99 LYS A C 1
ATOM 831 O O . LYS A 1 99 ? 0.769 -3.232 23.977 1.00 90.38 99 LYS A O 1
ATOM 836 N N . LEU A 1 100 ? 0.844 -4.510 22.128 1.00 89.88 100 LEU A N 1
ATOM 837 C CA . LEU A 1 100 ? -0.574 -4.871 22.120 1.00 89.88 100 LEU A CA 1
ATOM 838 C C . LEU A 1 100 ? -0.930 -5.849 23.243 1.00 89.88 100 LEU A C 1
ATOM 840 O O . LEU A 1 100 ? -2.021 -5.764 23.789 1.00 89.88 100 LEU A O 1
ATOM 844 N N . ASP A 1 101 ? -0.015 -6.734 23.635 1.00 89.12 101 ASP A N 1
ATOM 845 C CA . ASP A 1 101 ? -0.235 -7.668 24.741 1.00 89.12 101 ASP A CA 1
ATOM 846 C C . ASP A 1 101 ? -0.483 -6.959 26.082 1.00 89.12 101 ASP A C 1
ATOM 848 O O . ASP A 1 101 ? -1.251 -7.460 26.897 1.00 89.12 101 ASP A O 1
ATOM 852 N N . LEU A 1 102 ? 0.061 -5.750 26.273 1.00 88.81 102 LEU A N 1
ATOM 853 C CA . LEU A 1 102 ? -0.216 -4.898 27.443 1.00 88.81 102 LEU A CA 1
ATOM 854 C C . LEU A 1 102 ? -1.684 -4.436 27.529 1.00 88.81 102 LEU A C 1
ATOM 856 O O . LEU A 1 102 ? -2.107 -3.900 28.553 1.00 88.81 102 LEU A O 1
ATOM 860 N N . LEU A 1 103 ? -2.451 -4.597 26.449 1.00 87.50 103 LEU A N 1
ATOM 861 C CA . LEU A 1 103 ? -3.845 -4.174 26.332 1.00 87.50 103 LEU A CA 1
ATOM 862 C C . LEU A 1 103 ? -4.840 -5.343 26.433 1.00 87.50 103 LEU A C 1
ATOM 864 O O . LEU A 1 103 ? -6.037 -5.109 26.337 1.00 87.50 103 LEU A O 1
ATOM 868 N N . LYS A 1 104 ? -4.379 -6.591 26.623 1.00 82.44 104 LYS A N 1
ATOM 869 C CA . LYS A 1 104 ? -5.240 -7.796 26.632 1.00 82.44 104 LYS A CA 1
ATOM 870 C C . LYS A 1 104 ? -6.344 -7.782 27.687 1.00 82.44 104 LYS A C 1
ATOM 872 O O . LYS A 1 104 ? -7.397 -8.361 27.457 1.00 82.44 104 LYS A O 1
ATOM 877 N N . GLU A 1 105 ? -6.104 -7.130 28.816 1.00 75.62 105 GLU A N 1
ATOM 878 C CA . GLU A 1 105 ? -7.062 -7.043 29.924 1.00 75.62 105 GLU A CA 1
ATOM 879 C C . GLU A 1 105 ? -8.022 -5.848 29.797 1.00 75.62 105 GLU A C 1
ATOM 881 O O . GLU A 1 105 ? -8.885 -5.655 30.647 1.00 75.62 105 GLU A O 1
ATOM 886 N N . GLU A 1 106 ? -7.886 -5.025 28.752 1.00 72.31 106 GLU A N 1
ATOM 887 C CA . GLU A 1 106 ? -8.734 -3.849 28.562 1.00 72.31 106 GLU A CA 1
ATOM 888 C C . GLU A 1 106 ? -9.914 -4.134 27.633 1.00 72.31 106 GLU A C 1
ATOM 890 O O . GLU A 1 106 ? -9.759 -4.659 26.528 1.00 72.31 106 GLU A O 1
ATOM 895 N N . ASN A 1 107 ? -11.097 -3.672 28.041 1.00 68.25 107 ASN A N 1
ATOM 896 C CA . ASN A 1 107 ? -12.238 -3.538 27.144 1.00 68.25 107 ASN A CA 1
ATOM 897 C C . ASN A 1 107 ? -12.045 -2.301 26.264 1.00 68.25 107 ASN A C 1
ATOM 899 O O . ASN A 1 107 ? -12.532 -1.213 26.565 1.00 68.25 107 ASN A O 1
ATOM 903 N N . ILE A 1 108 ? -11.308 -2.468 25.165 1.00 68.69 108 ILE A N 1
ATOM 904 C CA . ILE A 1 108 ? -11.169 -1.413 24.161 1.00 68.69 108 ILE A CA 1
ATOM 905 C C . ILE A 1 108 ? -12.455 -1.341 23.340 1.00 68.69 108 ILE A C 1
ATOM 907 O O . ILE A 1 108 ? -12.721 -2.203 22.496 1.00 68.69 108 ILE A O 1
ATOM 911 N N . GLU A 1 109 ? -13.231 -0.279 23.556 1.00 63.84 109 GLU A N 1
ATOM 912 C CA . GLU A 1 109 ? -14.341 0.056 22.672 1.00 63.84 109 GLU A CA 1
ATOM 913 C C . GLU A 1 109 ? -13.832 0.339 21.259 1.00 63.84 109 GLU A C 1
ATOM 915 O O . GLU A 1 109 ? -12.846 1.043 21.020 1.00 63.84 109 GLU A O 1
ATOM 920 N N . TYR A 1 110 ? -14.524 -0.245 20.290 1.00 62.38 110 TYR A N 1
ATOM 921 C CA . TYR A 1 110 ? -14.179 -0.083 18.897 1.00 62.38 110 TYR A CA 1
ATOM 922 C C . TYR A 1 110 ? -14.513 1.326 18.396 1.00 62.38 110 TYR A C 1
ATOM 924 O O . TYR A 1 110 ? -15.666 1.754 18.430 1.00 62.38 110 TYR A O 1
ATOM 932 N N . LEU A 1 111 ? -13.514 1.999 17.824 1.00 64.06 111 LEU A N 1
ATOM 933 C CA . LEU A 1 111 ? -13.691 3.245 17.084 1.00 64.06 111 LEU A CA 1
ATOM 934 C C . LEU A 1 111 ? -13.514 2.995 15.582 1.00 64.06 111 LEU A C 1
ATOM 936 O O . LEU A 1 111 ? -12.723 2.145 15.172 1.00 64.06 111 LEU A O 1
ATOM 940 N N . ASN A 1 112 ? -14.251 3.750 14.760 1.00 60.66 112 ASN A N 1
ATOM 941 C CA . ASN A 1 112 ? -14.289 3.643 13.296 1.00 60.66 112 ASN A CA 1
ATOM 942 C C . ASN A 1 112 ? -12.947 4.046 12.653 1.00 60.66 112 ASN A C 1
ATOM 944 O O . ASN A 1 112 ? -12.821 5.087 12.009 1.00 60.66 112 ASN A O 1
ATOM 948 N N . SER A 1 113 ? -11.912 3.231 12.836 1.00 67.62 113 SER A N 1
ATOM 949 C CA . SER A 1 113 ? -10.606 3.393 12.211 1.00 67.62 113 SER A CA 1
ATOM 950 C C . SER A 1 113 ? -9.949 2.035 11.954 1.00 67.62 113 SER A C 1
ATOM 952 O O . SER A 1 113 ? -10.201 1.042 12.641 1.00 67.62 113 SER A O 1
ATOM 954 N N . LYS A 1 114 ? -9.087 1.971 10.930 1.00 72.69 114 LYS A N 1
ATOM 955 C CA . LYS A 1 114 ? -8.374 0.733 10.577 1.00 72.69 114 LYS A CA 1
ATOM 956 C C . LYS A 1 114 ? -7.452 0.273 11.713 1.00 72.69 114 LYS A C 1
ATOM 958 O O . LYS A 1 114 ? -7.361 -0.925 11.956 1.00 72.69 114 LYS A O 1
ATOM 963 N N . GLY A 1 115 ? -6.791 1.204 12.404 1.00 76.38 115 GLY A N 1
ATOM 964 C CA . GLY A 1 115 ? -5.923 0.884 13.537 1.00 76.38 115 GLY A CA 1
ATOM 965 C C . GLY A 1 115 ? -6.703 0.251 14.685 1.00 76.38 115 GLY A C 1
ATOM 966 O O . GLY A 1 115 ? -6.352 -0.845 15.112 1.00 76.38 115 GLY A O 1
ATOM 967 N N . TYR A 1 116 ? -7.820 0.862 15.094 1.00 76.38 116 TYR A N 1
ATOM 968 C CA . TYR A 1 116 ? -8.702 0.306 16.126 1.00 76.38 116 TYR A CA 1
ATOM 969 C C . TYR A 1 116 ? -9.304 -1.039 15.730 1.00 76.38 116 TYR A C 1
ATOM 971 O O . TYR A 1 116 ? -9.358 -1.945 16.554 1.00 76.38 116 TYR A O 1
ATOM 979 N N . TYR A 1 117 ? -9.689 -1.213 14.463 1.00 77.62 117 TYR A N 1
ATOM 980 C CA . TYR A 1 117 ? -10.157 -2.502 13.949 1.00 77.62 117 TYR A CA 1
ATOM 981 C C . TYR A 1 117 ? -9.110 -3.603 14.111 1.00 77.62 117 TYR A C 1
ATOM 983 O O . TYR A 1 117 ? -9.425 -4.699 14.571 1.00 77.62 117 TYR A O 1
ATOM 991 N N . LEU A 1 118 ? -7.861 -3.318 13.743 1.00 80.62 118 LEU A N 1
ATOM 992 C CA . LEU A 1 118 ? -6.775 -4.285 13.849 1.00 80.62 118 LEU A CA 1
ATOM 993 C C . LEU A 1 118 ? -6.409 -4.579 15.310 1.00 80.62 118 LEU A C 1
ATOM 995 O O . LEU A 1 118 ? -6.164 -5.738 15.632 1.00 80.62 118 LEU A O 1
ATOM 999 N N . ILE A 1 119 ? -6.431 -3.568 16.187 1.00 85.19 119 ILE A N 1
ATOM 1000 C CA . ILE A 1 119 ? -6.251 -3.740 17.639 1.00 85.19 119 ILE A CA 1
ATOM 1001 C C . ILE A 1 119 ? -7.360 -4.634 18.201 1.00 85.19 119 ILE A C 1
ATOM 1003 O O . ILE A 1 119 ? -7.067 -5.645 18.829 1.00 85.19 119 ILE A O 1
ATOM 1007 N N . TYR A 1 120 ? -8.624 -4.321 17.912 1.00 81.94 120 TYR A N 1
ATOM 1008 C CA . TYR A 1 120 ? -9.773 -5.115 18.347 1.00 81.94 120 TYR A CA 1
ATOM 1009 C C . TYR A 1 120 ? -9.678 -6.567 17.861 1.00 81.94 120 TYR A C 1
ATOM 1011 O O . TYR A 1 120 ? -9.908 -7.496 18.635 1.00 81.94 120 TYR A O 1
ATOM 1019 N N . CYS A 1 121 ? -9.306 -6.779 16.592 1.00 79.19 121 CYS A N 1
ATOM 1020 C CA . CYS A 1 121 ? -9.138 -8.129 16.058 1.00 79.19 121 CYS A CA 1
ATOM 1021 C C . CYS A 1 121 ? -8.017 -8.893 16.762 1.00 79.19 121 CYS A C 1
ATOM 1023 O O . CYS A 1 121 ? -8.165 -10.083 17.033 1.00 79.19 121 CYS A O 1
ATOM 1025 N N . TYR A 1 122 ? -6.916 -8.204 17.067 1.00 84.75 122 TYR A N 1
ATOM 1026 C CA . TYR A 1 122 ? -5.785 -8.776 17.783 1.00 84.75 122 TYR A CA 1
ATOM 1027 C C . TYR A 1 122 ? -6.169 -9.206 19.203 1.00 84.75 122 TYR A C 1
ATOM 1029 O O . TYR A 1 122 ? -5.935 -10.356 19.569 1.00 84.75 122 TYR A O 1
ATOM 1037 N N . LEU A 1 123 ? -6.787 -8.311 19.979 1.00 86.19 123 LEU A N 1
ATOM 1038 C CA . LEU A 1 123 ? -7.126 -8.563 21.384 1.00 86.19 123 LEU A CA 1
ATOM 1039 C C . LEU A 1 123 ? -8.200 -9.642 21.535 1.00 86.19 123 LEU A C 1
ATOM 1041 O O . LEU A 1 123 ? -8.068 -10.520 22.380 1.00 86.19 123 LEU A O 1
ATOM 1045 N N . ASN A 1 124 ? -9.205 -9.642 20.656 1.00 81.00 124 ASN A N 1
ATOM 1046 C CA . ASN A 1 124 ? -10.293 -10.623 20.688 1.00 81.00 124 ASN A CA 1
ATOM 1047 C C . ASN A 1 124 ? -9.996 -11.901 19.888 1.00 81.00 124 ASN A C 1
ATOM 1049 O O . ASN A 1 124 ? -10.884 -12.731 19.708 1.00 81.00 124 ASN A O 1
ATOM 1053 N N . ASN A 1 125 ? -8.776 -12.051 19.355 1.00 78.12 125 ASN A N 1
ATOM 1054 C CA . ASN A 1 125 ? -8.367 -13.179 18.511 1.00 78.12 125 ASN A CA 1
ATOM 1055 C C . ASN A 1 125 ? -9.364 -13.465 17.361 1.00 78.12 125 ASN A C 1
ATOM 1057 O O . ASN A 1 125 ? -9.602 -14.615 16.982 1.00 78.12 125 ASN A O 1
ATOM 1061 N N . THR A 1 126 ? -9.968 -12.410 16.801 1.00 78.50 126 THR A N 1
ATOM 1062 C CA . THR A 1 126 ? -10.921 -12.525 15.692 1.00 78.50 126 THR A CA 1
ATOM 1063 C C . THR A 1 126 ? -10.199 -12.446 14.352 1.00 78.50 126 THR A C 1
ATOM 1065 O O . THR A 1 126 ? -9.186 -11.762 14.180 1.00 78.50 126 THR A O 1
ATOM 1068 N N . LYS A 1 127 ? -10.707 -13.186 13.360 1.00 75.00 127 LYS A N 1
ATOM 1069 C CA . LYS A 1 127 ? -10.114 -13.188 12.020 1.00 75.00 127 LYS A CA 1
ATOM 1070 C C . LYS A 1 127 ? -10.322 -11.831 11.351 1.00 75.00 127 LYS A C 1
ATOM 1072 O O . LYS A 1 127 ? -11.435 -11.312 11.292 1.00 75.00 127 LYS A O 1
ATOM 1077 N N . ILE A 1 128 ? -9.247 -11.312 10.762 1.00 73.00 128 ILE A N 1
ATOM 1078 C CA . ILE A 1 128 ? -9.297 -10.136 9.893 1.00 73.00 128 ILE A CA 1
ATOM 1079 C C . ILE A 1 128 ? -10.270 -10.410 8.732 1.00 73.00 128 ILE A C 1
ATOM 1081 O O . ILE A 1 128 ? -10.233 -11.472 8.110 1.00 73.00 128 ILE A O 1
ATOM 1085 N N . ASN A 1 129 ? -11.126 -9.434 8.428 1.00 70.06 129 ASN A N 1
ATOM 1086 C CA . ASN A 1 129 ? -12.139 -9.523 7.380 1.00 70.06 129 ASN A CA 1
ATOM 1087 C C . ASN A 1 129 ? -11.509 -9.852 6.010 1.00 70.06 129 ASN A C 1
ATOM 1089 O O . ASN A 1 129 ? -10.431 -9.356 5.664 1.00 70.06 129 ASN A O 1
ATOM 1093 N N . ARG A 1 130 ? -12.235 -10.631 5.197 1.00 65.81 130 ARG A N 1
ATOM 1094 C CA . ARG A 1 130 ? -11.890 -11.015 3.820 1.00 65.81 130 ARG A CA 1
ATOM 1095 C C . ARG A 1 13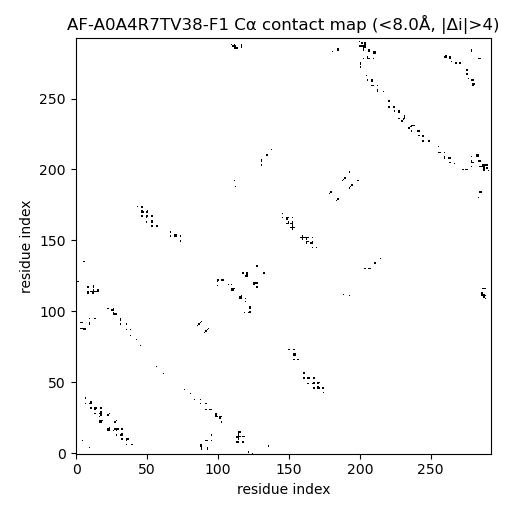0 ? -11.463 -9.826 2.957 1.00 65.81 130 ARG A C 1
ATOM 1097 O O . ARG A 1 130 ? -10.557 -9.977 2.151 1.00 65.81 130 ARG A O 1
ATOM 1104 N N . ILE A 1 131 ? -12.036 -8.637 3.156 1.00 64.12 131 ILE A N 1
ATOM 1105 C CA . ILE A 1 131 ? -11.655 -7.422 2.407 1.00 64.12 131 ILE A CA 1
ATOM 1106 C C . ILE A 1 131 ? -10.201 -7.021 2.671 1.00 64.12 131 ILE A C 1
ATOM 1108 O O . ILE A 1 131 ? -9.454 -6.728 1.742 1.00 64.12 131 ILE A O 1
ATOM 1112 N N . ASN A 1 132 ? -9.773 -7.035 3.935 1.00 66.56 132 ASN A N 1
ATOM 1113 C CA . ASN A 1 132 ? -8.389 -6.724 4.287 1.00 66.56 132 ASN A CA 1
ATOM 1114 C C . ASN A 1 132 ? -7.432 -7.805 3.776 1.00 66.56 132 ASN A C 1
ATOM 1116 O O . ASN A 1 132 ? -6.328 -7.488 3.342 1.00 66.56 132 ASN A O 1
ATOM 1120 N N . PHE A 1 133 ? -7.863 -9.067 3.781 1.00 67.31 133 PHE A N 1
ATOM 1121 C CA . PHE A 1 133 ? -7.099 -10.162 3.191 1.00 67.31 133 PHE A CA 1
ATOM 1122 C C . PHE A 1 133 ? -6.929 -10.004 1.670 1.00 67.31 133 PHE A C 1
ATOM 1124 O O . PHE A 1 133 ? -5.805 -10.070 1.177 1.00 67.31 133 PHE A O 1
ATOM 1131 N N . LEU A 1 134 ? -8.004 -9.696 0.937 1.00 64.62 134 LEU A N 1
ATOM 1132 C CA . LEU A 1 134 ? -7.955 -9.406 -0.502 1.00 64.62 134 LEU A CA 1
ATOM 1133 C C . LEU A 1 134 ? -7.044 -8.211 -0.807 1.00 64.62 134 LEU A C 1
ATOM 1135 O O . LEU A 1 134 ? -6.244 -8.266 -1.737 1.00 64.62 134 LEU A O 1
ATOM 1139 N N . ASN A 1 135 ? -7.086 -7.168 0.026 1.00 66.94 135 ASN A N 1
ATOM 1140 C CA . ASN A 1 135 ? -6.201 -6.016 -0.121 1.00 66.94 135 ASN A CA 1
ATOM 1141 C C . ASN A 1 135 ? -4.726 -6.369 0.125 1.00 66.94 135 ASN A C 1
ATOM 1143 O O . ASN A 1 135 ? -3.848 -5.847 -0.562 1.00 66.94 135 ASN A O 1
ATOM 1147 N N . LYS A 1 136 ? -4.431 -7.284 1.057 1.00 69.94 136 LYS A N 1
ATOM 1148 C CA . LYS A 1 136 ? -3.073 -7.821 1.234 1.00 69.94 136 LYS A CA 1
ATOM 1149 C C . LYS A 1 136 ? -2.608 -8.571 -0.010 1.00 69.94 136 LYS A C 1
ATOM 1151 O O . LYS A 1 136 ? -1.542 -8.238 -0.514 1.00 69.94 136 LYS A O 1
ATOM 1156 N N . ILE A 1 137 ? -3.413 -9.506 -0.527 1.00 69.31 137 ILE A N 1
ATOM 1157 C CA . ILE A 1 137 ? -3.089 -10.252 -1.756 1.00 69.31 137 ILE A CA 1
ATOM 1158 C C . ILE A 1 137 ? -2.805 -9.282 -2.897 1.00 69.31 137 ILE A C 1
ATOM 1160 O O . ILE A 1 137 ? -1.752 -9.365 -3.515 1.00 69.31 137 ILE A O 1
ATOM 1164 N N . PHE A 1 138 ? -3.696 -8.320 -3.131 1.00 67.44 138 PHE A N 1
ATOM 1165 C CA . PHE A 1 138 ? -3.543 -7.384 -4.234 1.00 67.44 138 PHE A CA 1
ATOM 1166 C C . PHE A 1 138 ? -2.292 -6.517 -4.101 1.00 67.44 138 PHE A C 1
ATOM 1168 O O . PHE A 1 138 ? -1.538 -6.377 -5.060 1.00 67.44 138 PHE A O 1
ATOM 1175 N N . ASN A 1 139 ? -2.024 -5.960 -2.916 1.00 70.25 139 ASN A N 1
ATOM 1176 C CA . ASN A 1 139 ? -0.794 -5.200 -2.709 1.00 70.25 139 ASN A CA 1
ATOM 1177 C C . ASN A 1 139 ? 0.439 -6.075 -2.969 1.00 70.25 139 ASN A C 1
ATOM 1179 O O . ASN A 1 139 ? 1.353 -5.612 -3.643 1.00 70.25 139 ASN A O 1
ATOM 1183 N N . THR A 1 140 ? 0.441 -7.333 -2.521 1.00 73.31 140 THR A N 1
ATOM 1184 C CA . THR A 1 140 ? 1.508 -8.293 -2.832 1.00 73.31 140 THR A CA 1
ATOM 1185 C C . THR A 1 140 ? 1.637 -8.544 -4.335 1.00 73.31 140 THR A C 1
ATOM 1187 O O . THR A 1 140 ? 2.747 -8.504 -4.855 1.00 73.31 140 THR A O 1
ATOM 1190 N N . THR A 1 141 ? 0.534 -8.740 -5.062 1.00 68.38 141 THR A N 1
ATOM 1191 C CA . THR A 1 141 ? 0.553 -8.934 -6.520 1.00 68.38 141 THR A CA 1
ATOM 1192 C C . THR A 1 141 ? 1.144 -7.729 -7.241 1.00 68.38 141 THR A C 1
ATOM 1194 O O . THR A 1 141 ? 1.989 -7.903 -8.117 1.00 68.38 141 THR A O 1
ATOM 1197 N N . ILE A 1 142 ? 0.765 -6.504 -6.859 1.00 70.44 142 ILE A N 1
ATOM 1198 C CA . ILE A 1 142 ? 1.354 -5.316 -7.479 1.00 70.44 142 ILE A CA 1
ATOM 1199 C C . ILE A 1 142 ? 2.848 -5.196 -7.125 1.00 70.44 142 ILE A C 1
ATOM 1201 O O . ILE A 1 142 ? 3.644 -4.810 -7.976 1.00 70.44 142 ILE A O 1
ATOM 1205 N N . TRP A 1 143 ? 3.257 -5.560 -5.905 1.00 72.50 143 TRP A N 1
ATOM 1206 C CA . TRP A 1 143 ? 4.677 -5.601 -5.536 1.00 72.50 143 TRP A CA 1
ATOM 1207 C C . TRP A 1 143 ? 5.475 -6.585 -6.381 1.00 72.50 143 TRP A C 1
ATOM 1209 O O . TRP A 1 143 ? 6.546 -6.233 -6.867 1.00 72.50 143 TRP A O 1
ATOM 1219 N N . ILE A 1 144 ? 4.943 -7.788 -6.596 1.00 74.31 144 ILE A N 1
ATOM 1220 C CA . ILE A 1 144 ? 5.550 -8.793 -7.474 1.00 74.31 144 ILE A CA 1
ATOM 1221 C C . ILE A 1 144 ? 5.674 -8.238 -8.894 1.00 74.31 144 ILE A C 1
ATOM 1223 O O . ILE A 1 144 ? 6.734 -8.346 -9.507 1.00 74.31 144 ILE A O 1
ATOM 1227 N N . TYR A 1 145 ? 4.624 -7.580 -9.387 1.00 70.50 145 TYR A N 1
ATOM 1228 C CA . TYR A 1 145 ? 4.637 -6.945 -10.697 1.00 70.50 145 TYR A CA 1
ATOM 1229 C C . TYR A 1 145 ? 5.731 -5.875 -10.809 1.00 70.50 145 TYR A C 1
ATOM 1231 O O . TYR A 1 145 ? 6.553 -5.914 -11.721 1.00 70.50 145 TYR A O 1
ATOM 1239 N N . TYR A 1 146 ? 5.801 -4.963 -9.840 1.00 74.44 146 TYR A N 1
ATOM 1240 C CA . TYR A 1 146 ? 6.831 -3.929 -9.778 1.00 74.44 146 TYR A CA 1
ATOM 1241 C C . TYR A 1 146 ? 8.246 -4.525 -9.734 1.00 74.44 146 TYR A C 1
ATOM 1243 O O . TYR A 1 146 ? 9.105 -4.120 -10.512 1.00 74.44 146 TYR A O 1
ATOM 1251 N N . LEU A 1 147 ? 8.479 -5.528 -8.883 1.00 75.38 147 LEU A N 1
ATOM 1252 C CA . LEU A 1 147 ? 9.770 -6.213 -8.789 1.00 75.38 147 LEU A CA 1
ATOM 1253 C C . LEU A 1 147 ? 10.148 -6.905 -10.101 1.00 75.38 147 LEU A C 1
ATOM 1255 O O . LEU A 1 147 ? 11.303 -6.842 -10.511 1.00 75.38 147 LEU A O 1
ATOM 1259 N N . SER A 1 148 ? 9.185 -7.525 -10.787 1.00 70.69 148 SER A N 1
ATOM 1260 C CA . SER A 1 148 ? 9.432 -8.144 -12.091 1.00 70.69 148 SER A CA 1
ATOM 1261 C C . SER A 1 148 ? 9.837 -7.109 -13.145 1.00 70.69 148 SER A C 1
ATOM 1263 O O . SER A 1 148 ? 10.792 -7.334 -13.888 1.00 70.69 148 SER A O 1
ATOM 1265 N N . MET A 1 149 ? 9.194 -5.937 -13.145 1.00 70.75 149 MET A N 1
ATOM 1266 C CA . MET A 1 149 ? 9.534 -4.824 -14.032 1.00 70.75 149 MET A CA 1
ATOM 1267 C C . MET A 1 149 ? 10.916 -4.241 -13.718 1.00 70.75 149 MET A C 1
ATOM 1269 O O . MET A 1 149 ? 11.667 -3.963 -14.647 1.00 70.75 149 MET A O 1
ATOM 1273 N N . GLU A 1 150 ? 11.284 -4.104 -12.440 1.00 72.12 150 GLU A N 1
ATOM 1274 C CA . GLU A 1 150 ? 12.642 -3.716 -12.031 1.00 72.12 150 GLU A CA 1
ATOM 1275 C C . GLU A 1 150 ? 13.674 -4.724 -12.555 1.00 72.12 150 GLU A C 1
ATOM 1277 O O . GLU A 1 150 ? 14.644 -4.347 -13.208 1.00 72.12 150 GLU A O 1
ATOM 1282 N N . VAL A 1 151 ? 13.451 -6.024 -12.354 1.00 73.56 151 VAL A N 1
ATOM 1283 C CA . VAL A 1 151 ? 14.369 -7.054 -12.858 1.00 73.56 151 VAL A CA 1
ATOM 1284 C C . VAL A 1 151 ? 14.518 -6.958 -14.377 1.00 73.56 151 VAL A C 1
ATOM 1286 O O . VAL A 1 151 ? 15.643 -6.974 -14.867 1.00 73.56 151 VAL A O 1
ATOM 1289 N N . MET A 1 152 ? 13.424 -6.792 -15.126 1.00 67.75 152 MET A N 1
ATOM 1290 C CA . MET A 1 152 ? 13.466 -6.628 -16.586 1.00 67.75 152 MET A CA 1
ATOM 1291 C C . MET A 1 152 ? 14.146 -5.326 -17.030 1.00 67.75 152 MET A C 1
ATOM 1293 O O . MET A 1 152 ? 14.835 -5.307 -18.051 1.00 67.75 152 MET A O 1
ATOM 1297 N N . ALA A 1 153 ? 13.965 -4.235 -16.283 1.00 65.31 153 ALA A N 1
ATOM 1298 C CA . ALA A 1 153 ? 14.575 -2.947 -16.585 1.00 65.31 153 ALA A CA 1
ATOM 1299 C C . ALA A 1 153 ? 16.095 -2.999 -16.453 1.00 65.31 153 ALA A C 1
ATOM 1301 O O . ALA A 1 153 ? 16.799 -2.461 -17.299 1.00 65.31 153 ALA A O 1
ATOM 1302 N N . PHE A 1 154 ? 16.605 -3.679 -15.430 1.00 68.50 154 PHE A N 1
ATOM 1303 C CA . PHE A 1 154 ? 18.028 -3.684 -15.101 1.00 68.50 154 PHE A CA 1
ATOM 1304 C C . PHE A 1 154 ? 18.779 -4.947 -15.578 1.00 68.50 154 PHE A C 1
ATOM 1306 O O . PHE A 1 154 ? 20.000 -5.011 -15.446 1.00 68.50 154 PHE A O 1
ATOM 1313 N N . SER A 1 155 ? 18.097 -5.946 -16.157 1.00 65.25 155 SER A N 1
ATOM 1314 C CA . SER A 1 155 ? 18.742 -7.153 -16.708 1.00 65.25 155 SER A CA 1
ATOM 1315 C C . SER A 1 155 ? 19.037 -7.088 -18.212 1.00 65.25 155 SER A C 1
ATOM 1317 O O . SER A 1 155 ? 19.982 -7.740 -18.661 1.00 65.25 155 SER A O 1
ATOM 1319 N N . SER A 1 156 ? 18.283 -6.293 -18.985 1.00 64.06 156 SER A N 1
ATOM 1320 C CA . SER A 1 156 ? 18.374 -6.226 -20.452 1.00 64.06 156 SER A CA 1
ATOM 1321 C C . SER A 1 156 ? 18.709 -4.821 -20.960 1.00 64.06 156 SER A C 1
ATOM 1323 O O . SER A 1 156 ? 17.924 -3.887 -20.801 1.00 64.06 156 SER A O 1
ATOM 1325 N N . ALA A 1 157 ? 19.847 -4.681 -21.649 1.00 62.09 157 ALA A N 1
ATOM 1326 C CA . ALA A 1 157 ? 20.278 -3.412 -22.243 1.00 62.09 157 ALA A CA 1
ATOM 1327 C C . ALA A 1 157 ? 19.378 -2.958 -23.412 1.00 62.09 157 ALA A C 1
ATOM 1329 O O . ALA A 1 157 ? 19.167 -1.764 -23.603 1.00 62.09 157 ALA A O 1
ATOM 1330 N N . LYS A 1 158 ? 18.792 -3.903 -24.164 1.00 61.88 158 LYS A N 1
ATOM 1331 C CA . LYS A 1 158 ? 18.028 -3.619 -25.395 1.00 61.88 158 LYS A CA 1
ATOM 1332 C C . LYS A 1 158 ? 16.726 -2.849 -25.140 1.00 61.88 158 LYS A C 1
ATOM 1334 O O . LYS A 1 158 ? 16.284 -2.093 -25.998 1.00 61.88 158 LYS A O 1
ATOM 1339 N N . LEU A 1 159 ? 16.117 -3.038 -23.969 1.00 62.72 159 LEU A N 1
ATOM 1340 C CA . LEU A 1 159 ? 14.834 -2.428 -23.585 1.00 62.72 159 LEU A CA 1
ATOM 1341 C C . LEU A 1 159 ? 14.944 -1.559 -22.329 1.00 62.72 159 LEU A C 1
ATOM 1343 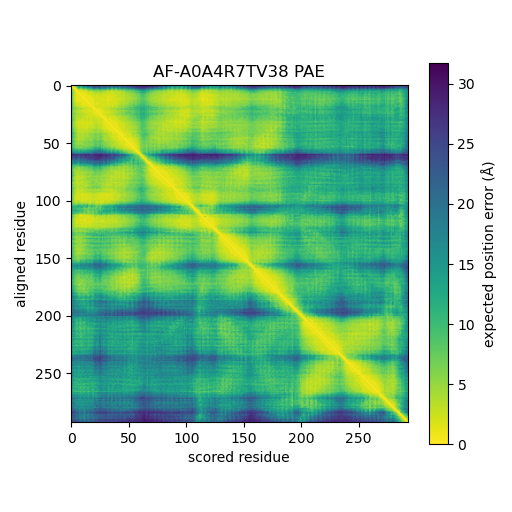O O . LEU A 1 159 ? 13.935 -1.163 -21.752 1.00 62.72 159 LEU A O 1
ATOM 1347 N N . HIS A 1 160 ? 16.172 -1.247 -21.914 1.00 65.31 160 HIS A N 1
ATOM 1348 C CA . HIS A 1 160 ? 16.471 -0.545 -20.671 1.00 65.31 160 HIS A CA 1
ATOM 1349 C C . HIS A 1 160 ? 15.699 0.779 -20.551 1.00 65.31 160 HIS A C 1
ATOM 1351 O O . HIS A 1 160 ? 14.998 1.004 -19.569 1.00 65.31 160 HIS A O 1
ATOM 1357 N N . ALA A 1 161 ? 15.753 1.625 -21.585 1.00 66.06 161 ALA A N 1
ATOM 1358 C CA . ALA A 1 161 ? 15.095 2.933 -21.578 1.00 66.06 161 ALA A CA 1
ATOM 1359 C C . ALA A 1 161 ? 13.560 2.837 -21.485 1.00 66.06 161 ALA A C 1
ATOM 1361 O O . ALA A 1 161 ? 12.939 3.585 -20.726 1.00 66.06 161 ALA A O 1
ATOM 1362 N N . ASP A 1 162 ? 12.949 1.898 -22.214 1.00 66.19 162 ASP A N 1
ATOM 1363 C CA . ASP A 1 162 ? 11.496 1.705 -22.204 1.00 66.19 162 ASP A CA 1
ATOM 1364 C C . ASP A 1 162 ? 11.040 1.134 -20.854 1.00 66.19 162 ASP A C 1
ATOM 1366 O O . ASP A 1 162 ? 10.129 1.669 -20.223 1.00 66.19 162 ASP A O 1
ATOM 1370 N N . ASN A 1 163 ? 11.737 0.121 -20.338 1.00 67.69 163 ASN A N 1
ATOM 1371 C CA . ASN A 1 163 ? 11.423 -0.497 -19.052 1.00 67.69 163 ASN A CA 1
ATOM 1372 C C . ASN A 1 163 ? 11.615 0.465 -17.867 1.00 67.69 163 ASN A C 1
ATOM 1374 O O . ASN A 1 163 ? 10.808 0.454 -16.938 1.00 67.69 163 ASN A O 1
ATOM 1378 N N . ILE A 1 164 ? 12.619 1.348 -17.904 1.00 70.44 164 ILE A N 1
ATOM 1379 C CA . ILE A 1 164 ? 12.801 2.385 -16.874 1.00 70.44 164 ILE A CA 1
ATOM 1380 C C . ILE A 1 164 ? 11.699 3.441 -16.953 1.00 70.44 164 ILE A C 1
ATOM 1382 O O . ILE A 1 164 ? 11.202 3.873 -15.912 1.00 70.44 164 ILE A O 1
ATOM 1386 N N . ARG A 1 165 ? 11.268 3.843 -18.157 1.00 70.88 165 ARG A N 1
ATOM 1387 C CA . ARG A 1 165 ? 10.117 4.748 -18.317 1.00 70.88 165 ARG A CA 1
ATOM 1388 C C . ARG A 1 165 ? 8.875 4.170 -17.642 1.00 70.88 165 ARG A C 1
ATOM 1390 O O . ARG A 1 165 ? 8.167 4.883 -16.934 1.00 70.88 165 ARG A O 1
ATOM 1397 N N . ILE A 1 166 ? 8.645 2.875 -17.829 1.00 68.06 166 ILE A N 1
ATOM 1398 C CA . ILE A 1 166 ? 7.528 2.150 -17.228 1.00 68.06 166 ILE A CA 1
ATOM 1399 C C . ILE A 1 166 ? 7.678 2.081 -15.704 1.00 68.06 166 ILE A C 1
ATOM 1401 O O . ILE A 1 166 ? 6.725 2.384 -14.984 1.00 68.06 166 ILE A O 1
ATOM 1405 N N . ALA A 1 167 ? 8.867 1.732 -15.203 1.00 69.50 167 ALA A N 1
ATOM 1406 C CA . ALA A 1 167 ? 9.160 1.690 -13.771 1.00 69.50 167 ALA A CA 1
ATOM 1407 C C . ALA A 1 167 ? 8.963 3.062 -13.098 1.00 69.50 167 ALA A C 1
ATOM 1409 O O . ALA A 1 167 ? 8.416 3.137 -11.998 1.00 69.50 167 ALA A O 1
ATOM 1410 N N . ASN A 1 168 ? 9.325 4.153 -13.782 1.00 73.81 168 ASN A N 1
ATOM 1411 C CA . ASN A 1 168 ? 9.054 5.528 -13.362 1.00 73.81 168 ASN A CA 1
ATOM 1412 C C . ASN A 1 168 ? 7.544 5.816 -13.277 1.00 73.81 168 ASN A C 1
ATOM 1414 O O . ASN A 1 168 ? 7.064 6.284 -12.246 1.00 73.81 168 ASN A O 1
ATOM 1418 N N . THR A 1 169 ? 6.767 5.490 -14.317 1.00 69.44 169 THR A N 1
ATOM 1419 C CA . THR A 1 169 ? 5.303 5.662 -14.289 1.00 69.44 169 THR A CA 1
ATOM 1420 C C . THR A 1 169 ? 4.660 4.864 -13.151 1.00 69.44 169 THR A C 1
ATOM 1422 O O . THR A 1 169 ? 3.828 5.402 -12.418 1.00 69.44 169 THR A O 1
ATOM 1425 N N . PHE A 1 170 ? 5.088 3.616 -12.938 1.00 72.19 170 PHE A N 1
ATOM 1426 C CA . PHE A 1 170 ? 4.638 2.801 -11.808 1.00 72.19 170 PHE A CA 1
ATOM 1427 C C . PHE A 1 170 ? 4.995 3.429 -10.459 1.00 72.19 170 PHE A C 1
ATOM 1429 O O . PHE A 1 170 ? 4.141 3.475 -9.573 1.00 72.19 170 PHE A O 1
ATOM 1436 N N . ALA A 1 171 ? 6.218 3.943 -10.305 1.00 74.06 171 ALA A N 1
ATOM 1437 C CA . ALA A 1 171 ? 6.658 4.605 -9.083 1.00 74.06 171 ALA A CA 1
ATOM 1438 C C . ALA A 1 171 ? 5.811 5.846 -8.767 1.00 74.06 171 ALA A C 1
ATOM 1440 O O . ALA A 1 171 ? 5.356 5.994 -7.635 1.00 74.06 171 ALA A O 1
ATOM 1441 N N . ILE A 1 172 ? 5.515 6.687 -9.764 1.00 72.62 172 ILE A N 1
ATOM 1442 C CA . ILE A 1 172 ? 4.644 7.864 -9.607 1.00 72.62 172 ILE A CA 1
ATOM 1443 C C . ILE A 1 172 ? 3.236 7.444 -9.163 1.00 72.62 172 ILE A C 1
ATOM 1445 O O . ILE A 1 172 ? 2.722 7.966 -8.174 1.00 72.62 172 ILE A O 1
ATOM 1449 N N . ILE A 1 173 ? 2.621 6.469 -9.844 1.00 71.12 173 ILE A N 1
ATOM 1450 C CA . ILE A 1 173 ? 1.280 5.970 -9.492 1.00 71.12 173 ILE A CA 1
ATOM 1451 C C . ILE A 1 173 ? 1.268 5.415 -8.061 1.00 71.12 173 ILE A C 1
ATOM 1453 O O . ILE A 1 173 ? 0.335 5.681 -7.298 1.00 71.12 173 ILE A O 1
ATOM 1457 N N . PHE A 1 174 ? 2.308 4.677 -7.666 1.00 71.38 174 PHE A N 1
ATOM 1458 C CA . PHE A 1 174 ? 2.435 4.173 -6.302 1.00 71.38 174 PHE A CA 1
ATOM 1459 C C . PHE A 1 174 ? 2.591 5.278 -5.274 1.00 71.38 174 PHE A C 1
ATOM 1461 O O . PHE A 1 174 ? 1.935 5.213 -4.241 1.00 71.38 174 PHE A O 1
ATOM 1468 N N . LEU A 1 175 ? 3.421 6.286 -5.537 1.00 72.31 175 LEU A N 1
ATOM 1469 C CA . LEU A 1 175 ? 3.593 7.424 -4.638 1.00 72.31 175 LEU A CA 1
ATOM 1470 C C . LEU A 1 175 ? 2.271 8.160 -4.423 1.00 72.31 175 LEU A C 1
ATOM 1472 O O . LEU A 1 175 ? 1.915 8.443 -3.280 1.00 72.31 175 LEU A O 1
ATOM 1476 N N . VAL A 1 176 ? 1.497 8.381 -5.490 1.00 68.94 176 VAL A N 1
ATOM 1477 C CA . VAL A 1 176 ? 0.151 8.965 -5.397 1.00 68.94 176 VAL A CA 1
ATOM 1478 C C . VAL A 1 176 ? -0.778 8.062 -4.580 1.00 68.94 176 VAL A C 1
ATOM 1480 O O . VAL A 1 176 ? -1.441 8.540 -3.661 1.00 68.94 176 VAL A O 1
ATOM 1483 N N . LYS A 1 177 ? -0.794 6.747 -4.837 1.00 70.69 177 LYS A N 1
ATOM 1484 C CA . LYS A 1 177 ? -1.593 5.781 -4.061 1.00 70.69 177 LYS A CA 1
ATOM 1485 C C . LYS A 1 177 ? -1.208 5.781 -2.579 1.00 70.69 177 LYS A C 1
ATOM 1487 O O . LYS A 1 177 ? -2.087 5.746 -1.721 1.00 70.69 177 LYS A O 1
ATOM 1492 N N . LEU A 1 178 ? 0.087 5.809 -2.266 1.00 68.25 178 LEU A N 1
ATOM 1493 C CA . LEU A 1 178 ? 0.593 5.873 -0.897 1.00 68.25 178 LEU A CA 1
ATOM 1494 C C . LEU A 1 178 ? 0.153 7.173 -0.231 1.00 68.25 178 LEU A C 1
ATOM 1496 O O . LEU A 1 178 ? -0.429 7.121 0.847 1.00 68.25 178 LEU A O 1
ATOM 1500 N N . PHE A 1 179 ? 0.341 8.313 -0.894 1.00 66.31 179 PHE A N 1
ATOM 1501 C CA . PHE A 1 179 ? -0.098 9.614 -0.398 1.00 66.31 179 PHE A CA 1
ATOM 1502 C C . PHE A 1 179 ? -1.600 9.629 -0.089 1.00 66.31 179 PHE A C 1
ATOM 1504 O O . PHE A 1 179 ? -1.995 10.004 1.012 1.00 66.31 179 PHE A O 1
ATOM 1511 N N . VAL A 1 180 ? -2.440 9.127 -1.001 1.00 63.81 180 VAL A N 1
ATOM 1512 C CA . VAL A 1 180 ? -3.889 8.997 -0.777 1.00 63.81 180 VAL A CA 1
ATOM 1513 C C . VAL A 1 180 ? -4.184 8.081 0.416 1.00 63.81 180 VAL A C 1
ATOM 1515 O O . VAL A 1 180 ? -4.990 8.440 1.271 1.00 63.81 180 VAL A O 1
ATOM 1518 N N . ASN A 1 181 ? -3.500 6.941 0.537 1.00 61.88 181 ASN A N 1
ATOM 1519 C CA . ASN A 1 181 ? -3.679 6.014 1.658 1.00 61.88 181 ASN A CA 1
ATOM 1520 C C . ASN A 1 181 ? -3.199 6.567 3.013 1.00 61.88 181 ASN A C 1
ATOM 1522 O O . ASN A 1 181 ? -3.679 6.094 4.038 1.00 61.88 181 ASN A O 1
ATOM 1526 N N . PHE A 1 182 ? -2.272 7.529 3.045 1.00 63.19 182 PHE A N 1
ATOM 1527 C CA . PHE A 1 182 ? -1.798 8.165 4.283 1.00 63.19 182 PHE A CA 1
ATOM 1528 C C . PHE A 1 182 ? -2.628 9.391 4.664 1.00 63.19 182 PHE A C 1
ATOM 1530 O O . PHE A 1 182 ? -3.068 9.521 5.805 1.00 63.19 182 PHE A O 1
ATOM 1537 N N . VAL A 1 183 ? -2.845 10.293 3.708 1.00 63.62 183 VAL A N 1
ATOM 1538 C CA . VAL A 1 183 ? -3.420 11.619 3.955 1.00 63.62 183 VAL A CA 1
ATOM 1539 C C . VAL A 1 183 ? -4.938 11.573 3.978 1.00 63.62 183 VAL A C 1
ATOM 1541 O O . VAL A 1 183 ? -5.560 12.222 4.819 1.00 63.62 183 VAL A O 1
ATOM 1544 N N . SER A 1 184 ? -5.548 10.780 3.091 1.00 57.84 184 SER A N 1
ATOM 1545 C CA . SER A 1 184 ? -7.002 10.735 2.992 1.00 57.84 184 SER A CA 1
ATOM 1546 C C . SER A 1 184 ? -7.618 10.276 4.320 1.00 57.84 184 SER A C 1
ATOM 1548 O O . SER A 1 184 ? -8.385 11.081 4.862 1.00 57.84 184 SER A O 1
ATOM 1550 N N . PRO A 1 185 ? -7.231 9.112 4.923 1.00 54.06 185 PRO A N 1
ATOM 1551 C CA . PRO A 1 185 ? -7.714 8.632 6.236 1.00 54.06 185 PRO A CA 1
ATOM 1552 C C . PRO A 1 185 ? -7.738 9.688 7.332 1.00 54.06 185 PRO A C 1
ATOM 1554 O O . PRO A 1 185 ? -8.707 9.767 8.086 1.00 54.06 185 PRO A O 1
ATOM 1557 N N . PHE A 1 186 ? -6.697 10.516 7.379 1.00 58.44 186 PHE A N 1
ATOM 1558 C CA . PHE A 1 186 ? -6.546 11.567 8.371 1.00 58.44 186 PHE A CA 1
ATOM 1559 C C . PHE A 1 186 ? -7.589 12.680 8.197 1.00 58.44 186 PHE A C 1
ATOM 1561 O O . PHE A 1 186 ? -8.316 12.996 9.138 1.00 58.44 186 PHE A O 1
ATOM 1568 N N . ILE A 1 187 ? -7.717 13.222 6.981 1.00 58.97 187 ILE A N 1
ATOM 1569 C CA . ILE A 1 187 ? -8.608 14.356 6.683 1.00 58.97 187 ILE A CA 1
ATOM 1570 C C . ILE A 1 187 ? -10.074 14.000 6.948 1.00 58.97 187 ILE A C 1
ATOM 1572 O O . ILE A 1 187 ? -10.826 14.787 7.522 1.00 58.97 187 ILE A O 1
ATOM 1576 N N . LEU A 1 188 ? -10.503 12.813 6.531 1.00 56.28 188 LEU A N 1
ATOM 1577 C CA . LEU A 1 188 ? -11.918 12.438 6.598 1.00 56.28 188 LEU A CA 1
ATOM 1578 C C . LEU A 1 188 ? -12.322 11.894 7.966 1.00 56.28 188 LEU A C 1
ATOM 1580 O O . LEU A 1 188 ? -13.460 12.122 8.372 1.00 56.28 188 LEU A O 1
ATOM 1584 N N . TYR A 1 189 ? -11.415 11.249 8.710 1.00 52.12 189 TYR A N 1
ATOM 1585 C CA . TYR A 1 189 ? -11.681 10.939 10.116 1.00 52.12 189 TYR A CA 1
ATOM 1586 C C . TYR A 1 189 ? -11.898 12.227 10.922 1.00 52.12 189 TYR A C 1
ATOM 1588 O O . TYR A 1 189 ? -12.931 12.356 11.579 1.00 52.12 189 TYR A O 1
ATOM 1596 N N . ALA A 1 190 ? -10.970 13.187 10.812 1.00 51.09 190 ALA A N 1
ATOM 1597 C CA . ALA A 1 190 ? -11.022 14.452 11.548 1.00 51.09 190 ALA A CA 1
ATOM 1598 C C . ALA A 1 190 ? -12.272 15.282 11.207 1.00 51.09 190 ALA A C 1
ATOM 1600 O O . ALA A 1 190 ? -12.887 15.893 12.073 1.00 51.09 190 ALA A O 1
ATOM 1601 N N . LYS A 1 191 ? -12.696 15.286 9.936 1.00 58.31 191 LYS A N 1
ATOM 1602 C CA . LYS A 1 191 ? -13.815 16.131 9.496 1.00 58.31 191 LYS A CA 1
ATOM 1603 C C . LYS A 1 191 ? -15.201 15.518 9.739 1.00 58.31 191 LYS A C 1
ATOM 1605 O O . LYS A 1 191 ? -16.156 16.262 9.948 1.00 58.31 191 LYS A O 1
ATOM 1610 N N . ILE A 1 192 ? -15.336 14.189 9.672 1.00 57.62 192 ILE A N 1
ATOM 1611 C CA . ILE A 1 192 ? -16.652 13.520 9.596 1.00 57.62 192 ILE A CA 1
ATOM 1612 C C . ILE A 1 192 ? -16.947 12.651 10.820 1.00 57.62 192 ILE A C 1
ATOM 1614 O O . ILE A 1 192 ? -18.076 12.649 11.308 1.00 57.62 192 ILE A O 1
ATOM 1618 N N . PHE A 1 193 ? -15.967 11.886 11.301 1.00 53.41 193 PHE A N 1
ATOM 1619 C CA . PHE A 1 193 ? -16.205 10.870 12.332 1.00 53.41 193 PHE A CA 1
ATOM 1620 C C . PHE A 1 193 ? -15.924 11.377 13.746 1.00 53.41 193 PHE A C 1
ATOM 1622 O O . PHE A 1 193 ? -16.585 10.935 14.681 1.00 53.41 193 PHE A O 1
ATOM 1629 N N . GLU A 1 194 ? -15.018 12.344 13.899 1.00 54.50 194 GLU A N 1
ATOM 1630 C CA . GLU A 1 194 ? -14.799 13.044 15.172 1.00 54.50 194 GLU A CA 1
ATOM 1631 C C . GLU A 1 194 ? -16.024 13.884 15.581 1.00 54.50 194 GLU A C 1
ATOM 1633 O O . GLU A 1 194 ? -16.357 13.974 16.759 1.00 54.50 194 GLU A O 1
ATOM 1638 N N . THR A 1 195 ? -16.762 14.418 14.603 1.00 54.12 195 THR A N 1
ATOM 1639 C CA . THR A 1 195 ? -17.976 15.222 14.820 1.00 54.12 195 THR A CA 1
ATOM 1640 C C . THR A 1 195 ? -19.257 14.392 14.965 1.00 54.12 195 THR A C 1
ATOM 1642 O O . THR A 1 195 ? -20.236 14.889 15.514 1.00 54.12 195 THR A O 1
ATOM 1645 N N . ASN A 1 196 ? -19.277 13.130 14.513 1.00 54.41 196 ASN A N 1
ATOM 1646 C CA . ASN A 1 196 ? -20.459 12.255 14.562 1.00 54.41 196 ASN A CA 1
ATOM 1647 C C . ASN A 1 196 ? -20.124 10.824 15.039 1.00 54.41 196 ASN A C 1
ATOM 1649 O O . ASN A 1 196 ? -20.239 9.865 14.266 1.00 54.41 196 ASN A O 1
ATOM 1653 N N . PRO A 1 197 ? -19.776 10.631 16.326 1.00 51.25 197 PRO A N 1
ATOM 1654 C CA . PRO A 1 197 ? -19.319 9.341 16.857 1.00 51.25 197 PRO A CA 1
ATOM 1655 C C . PRO A 1 197 ? -20.387 8.232 16.830 1.00 51.25 197 PRO A C 1
ATOM 1657 O O . PRO A 1 197 ? -20.055 7.051 16.823 1.00 51.25 197 PRO A O 1
ATOM 1660 N N . LYS A 1 198 ? -21.679 8.583 16.765 1.00 50.28 198 LYS A N 1
ATOM 1661 C CA . LYS A 1 198 ? -22.802 7.623 16.758 1.00 50.28 198 LYS A CA 1
ATOM 1662 C C . LYS A 1 198 ? -23.167 7.088 15.364 1.00 50.28 198 LYS A C 1
ATOM 1664 O O . LYS A 1 198 ? -24.123 6.323 15.234 1.00 50.28 198 LYS A O 1
ATOM 1669 N N . CYS A 1 199 ? -22.454 7.487 14.308 1.00 53.88 199 CYS A N 1
ATOM 1670 C CA . CYS A 1 199 ? -22.802 7.086 12.946 1.00 53.88 199 CYS A CA 1
ATOM 1671 C C . CYS A 1 199 ? -22.411 5.628 12.650 1.00 53.88 199 CYS A C 1
ATOM 1673 O O . CYS A 1 199 ? -21.231 5.282 12.579 1.00 53.88 199 CYS A O 1
ATOM 1675 N N . LYS A 1 200 ? -23.423 4.782 12.420 1.00 52.69 200 LYS A N 1
ATOM 1676 C CA . LYS A 1 200 ? -23.272 3.401 11.939 1.00 52.69 200 LYS A CA 1
ATOM 1677 C C . LYS A 1 200 ? -23.414 3.380 10.418 1.00 52.69 200 LYS A C 1
ATOM 1679 O O . LYS A 1 200 ? -24.383 3.902 9.875 1.00 52.69 200 LYS A O 1
ATOM 1684 N N . LEU A 1 201 ? -22.444 2.788 9.732 1.00 57.78 201 LEU A N 1
ATOM 1685 C CA . LEU A 1 201 ? -22.388 2.735 8.272 1.00 57.78 201 LEU A CA 1
ATOM 1686 C C . LEU A 1 201 ? -21.920 1.344 7.852 1.00 57.78 201 LEU A C 1
ATOM 1688 O O . LEU A 1 201 ? -20.983 0.819 8.452 1.00 57.78 201 LEU A O 1
ATOM 1692 N N . ASN A 1 202 ? -22.521 0.734 6.829 1.00 60.12 202 ASN A N 1
ATOM 1693 C CA . ASN A 1 202 ? -22.045 -0.556 6.332 1.00 60.12 202 ASN A CA 1
ATOM 1694 C C . ASN A 1 202 ? -20.841 -0.371 5.392 1.00 60.12 202 ASN A C 1
ATOM 1696 O O . ASN A 1 202 ? -20.939 -0.560 4.182 1.00 60.12 202 ASN A O 1
ATOM 1700 N N . SER A 1 203 ? -19.690 0.016 5.941 1.00 60.44 203 SER A N 1
ATOM 1701 C CA . SER A 1 203 ? -18.462 0.292 5.176 1.00 60.44 203 SER A CA 1
ATOM 1702 C C . SER A 1 203 ? -17.846 -0.936 4.512 1.00 60.44 203 SER A C 1
ATOM 1704 O O . SER A 1 203 ? -17.041 -0.808 3.591 1.00 60.44 203 SER A O 1
ATOM 1706 N N . THR A 1 204 ? -18.213 -2.134 4.971 1.00 62.44 204 THR A N 1
ATOM 1707 C CA . THR A 1 204 ? -17.722 -3.399 4.421 1.00 62.44 204 THR A CA 1
ATOM 1708 C C . THR A 1 204 ? -18.106 -3.499 2.944 1.00 62.44 204 THR A C 1
ATOM 1710 O O . THR A 1 204 ? -17.250 -3.742 2.100 1.00 62.44 204 THR A O 1
ATOM 1713 N N . ILE A 1 205 ? -19.363 -3.213 2.599 1.00 68.38 205 ILE A N 1
ATOM 1714 C CA . ILE A 1 205 ? -19.834 -3.291 1.210 1.00 68.38 205 ILE A CA 1
ATOM 1715 C C . ILE A 1 205 ? -19.185 -2.200 0.344 1.00 68.38 205 ILE A C 1
ATOM 1717 O O . ILE A 1 205 ? -18.664 -2.491 -0.730 1.00 68.38 205 ILE A O 1
ATOM 1721 N N . GLY A 1 206 ? -19.140 -0.957 0.824 1.00 66.88 206 GLY A N 1
ATOM 1722 C CA . GLY A 1 206 ? -18.596 0.177 0.074 1.00 66.88 206 GLY A CA 1
ATOM 1723 C C . GLY A 1 206 ? -17.098 0.049 -0.202 1.00 66.88 206 GLY A C 1
ATOM 1724 O O . GLY A 1 206 ? -16.641 0.313 -1.318 1.00 66.88 206 GLY A O 1
ATOM 1725 N N . ASN A 1 207 ? -16.336 -0.433 0.783 1.00 66.56 207 ASN A N 1
ATOM 1726 C CA . ASN A 1 207 ? -14.916 -0.733 0.614 1.00 66.56 207 ASN A CA 1
ATOM 1727 C C . ASN A 1 207 ? -14.688 -1.929 -0.307 1.00 66.56 207 ASN A C 1
ATOM 1729 O O . ASN A 1 207 ? -13.765 -1.887 -1.116 1.00 66.56 207 ASN A O 1
ATOM 1733 N N . PHE A 1 208 ? -15.527 -2.966 -0.224 1.00 70.44 208 PHE A N 1
ATOM 1734 C CA . PHE A 1 208 ? -15.444 -4.108 -1.131 1.00 70.44 208 PHE A CA 1
ATOM 1735 C C . PHE A 1 208 ? -15.647 -3.680 -2.585 1.00 70.44 208 PHE A C 1
ATOM 1737 O O . PHE A 1 208 ? -14.816 -3.993 -3.427 1.00 70.44 208 PHE A O 1
ATOM 1744 N N . VAL A 1 209 ? -16.703 -2.916 -2.873 1.00 71.62 209 VAL A N 1
ATOM 1745 C CA . VAL A 1 209 ? -17.006 -2.448 -4.233 1.00 71.62 209 VAL A CA 1
ATOM 1746 C C . VAL A 1 209 ? -15.909 -1.520 -4.748 1.00 71.62 209 VAL A C 1
ATOM 1748 O O . VAL A 1 209 ? -15.448 -1.679 -5.874 1.00 71.62 209 VAL A O 1
ATOM 1751 N N . SER A 1 210 ? -15.437 -0.583 -3.921 1.00 71.12 210 SER A N 1
ATOM 1752 C CA . SER A 1 210 ? -14.340 0.316 -4.302 1.00 71.12 210 SER A CA 1
ATOM 1753 C C . SER A 1 210 ? -13.059 -0.456 -4.626 1.00 71.12 210 SER A C 1
ATOM 1755 O O . SER A 1 210 ? -12.427 -0.195 -5.647 1.00 71.12 210 SER A O 1
ATOM 1757 N N . ALA A 1 211 ? -12.709 -1.441 -3.796 1.00 69.88 211 ALA A N 1
ATOM 1758 C CA . ALA A 1 211 ? -11.560 -2.305 -4.022 1.00 69.88 211 ALA A CA 1
ATOM 1759 C C . ALA A 1 211 ? -11.733 -3.156 -5.287 1.00 69.88 211 ALA A C 1
ATOM 1761 O O . ALA A 1 211 ? -10.831 -3.195 -6.114 1.00 69.88 211 ALA A O 1
ATOM 1762 N N . LEU A 1 212 ? -12.905 -3.766 -5.478 1.00 75.81 212 LEU A N 1
ATOM 1763 C CA . LEU A 1 212 ? -13.224 -4.590 -6.640 1.00 75.81 212 LEU A CA 1
ATOM 1764 C C . LEU A 1 212 ? -13.032 -3.821 -7.952 1.00 75.81 212 LEU A C 1
ATOM 1766 O O . LEU A 1 212 ? -12.371 -4.323 -8.854 1.00 75.81 212 LEU A O 1
ATOM 1770 N N . TRP A 1 213 ? -13.545 -2.594 -8.050 1.00 76.25 213 TRP A N 1
ATOM 1771 C CA . TRP A 1 213 ? -13.400 -1.785 -9.263 1.00 76.25 213 TRP A CA 1
ATOM 1772 C C . TRP A 1 213 ? -11.954 -1.355 -9.522 1.00 76.25 213 TRP A C 1
ATOM 1774 O O . TRP A 1 213 ? -11.507 -1.405 -10.667 1.00 76.25 213 TRP A O 1
ATOM 1784 N N . ILE A 1 214 ? -11.198 -1.013 -8.471 1.00 73.00 214 ILE A N 1
ATOM 1785 C CA . ILE A 1 214 ? -9.748 -0.788 -8.581 1.00 73.00 214 ILE A CA 1
ATOM 1786 C C . ILE A 1 214 ? -9.058 -2.063 -9.090 1.00 73.00 214 ILE A C 1
ATOM 1788 O O . ILE A 1 214 ? -8.187 -1.984 -9.953 1.00 73.00 214 ILE A O 1
ATOM 1792 N N . TYR A 1 215 ? -9.447 -3.239 -8.593 1.00 71.62 215 TYR A N 1
ATOM 1793 C CA . TYR A 1 215 ? -8.830 -4.512 -8.966 1.00 71.62 215 TYR A CA 1
ATOM 1794 C C . TYR A 1 215 ? -9.121 -4.903 -10.408 1.00 71.62 215 TYR A C 1
ATOM 1796 O O . TYR A 1 215 ? -8.183 -5.242 -11.123 1.00 71.62 215 TYR A O 1
ATOM 1804 N N . ILE A 1 216 ? -10.376 -4.810 -10.854 1.00 78.81 216 ILE A N 1
ATOM 1805 C CA . ILE A 1 216 ? -10.745 -5.090 -12.248 1.00 78.81 216 ILE A CA 1
ATOM 1806 C C . ILE A 1 216 ? -9.959 -4.164 -13.181 1.00 78.81 216 ILE A C 1
ATOM 1808 O O . ILE A 1 216 ? -9.364 -4.635 -14.147 1.00 78.81 216 ILE A O 1
ATOM 1812 N N . TYR A 1 217 ? -9.887 -2.871 -12.852 1.00 79.12 217 TYR A N 1
ATOM 1813 C CA . TYR A 1 217 ? -9.146 -1.889 -13.640 1.00 79.12 217 TYR A CA 1
ATOM 1814 C C . TYR A 1 217 ? -7.652 -2.232 -13.747 1.00 79.12 217 TYR A C 1
ATOM 1816 O O . TYR A 1 217 ? -7.115 -2.357 -14.846 1.00 79.12 217 TYR A 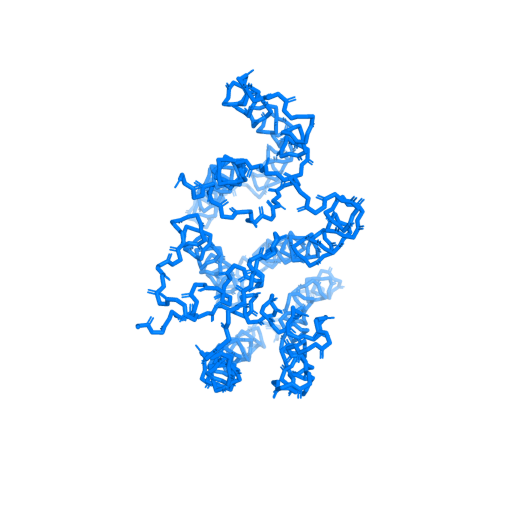O 1
ATOM 1824 N N . PHE A 1 218 ? -6.974 -2.445 -12.614 1.00 72.50 218 PHE A N 1
ATOM 1825 C CA . PHE A 1 218 ? -5.544 -2.769 -12.612 1.00 72.50 218 PHE A CA 1
ATOM 1826 C C . PHE A 1 218 ? -5.235 -4.114 -13.267 1.00 72.50 218 PHE A C 1
ATOM 1828 O O . PHE A 1 218 ? -4.209 -4.234 -13.927 1.00 72.50 218 PHE A O 1
ATOM 1835 N N . TRP A 1 219 ? -6.085 -5.126 -13.087 1.00 76.69 219 TRP A N 1
ATOM 1836 C CA . TRP A 1 219 ? -5.847 -6.453 -13.652 1.00 76.69 219 TRP A CA 1
ATOM 1837 C C . TRP A 1 219 ? -6.035 -6.460 -15.170 1.00 76.69 219 TRP A C 1
ATOM 1839 O O . TRP A 1 219 ? -5.198 -7.005 -15.888 1.00 76.69 219 TRP A O 1
ATOM 1849 N N . PHE A 1 220 ? -7.075 -5.783 -15.667 1.00 77.56 220 PHE A N 1
ATOM 1850 C CA . PHE A 1 220 ? -7.315 -5.621 -17.098 1.00 77.56 220 PHE A CA 1
ATOM 1851 C C . PHE A 1 220 ? -6.138 -4.912 -17.784 1.00 77.56 220 PHE A C 1
ATOM 1853 O O . PHE A 1 220 ? -5.531 -5.459 -18.706 1.00 77.56 220 PHE A O 1
ATOM 1860 N N . TYR A 1 221 ? -5.740 -3.740 -17.279 1.00 77.25 221 TYR A N 1
ATOM 1861 C CA . TYR A 1 221 ? -4.641 -2.974 -17.872 1.00 77.25 221 TYR A CA 1
ATOM 1862 C C . TYR A 1 221 ? -3.266 -3.592 -17.626 1.00 77.25 221 TYR A C 1
ATOM 1864 O O . TYR A 1 221 ? -2.421 -3.547 -18.515 1.00 77.25 221 TYR A O 1
ATOM 1872 N N . GLY A 1 222 ? -3.039 -4.217 -16.469 1.00 69.44 222 GLY A N 1
ATOM 1873 C CA . GLY A 1 222 ? -1.802 -4.940 -16.174 1.00 69.44 222 GLY A CA 1
ATOM 1874 C C . GLY A 1 222 ? -1.587 -6.128 -17.111 1.00 69.44 222 GLY A C 1
ATOM 1875 O O . GLY A 1 222 ? -0.484 -6.322 -17.611 1.00 69.44 222 GLY A O 1
ATOM 1876 N N . THR A 1 223 ? -2.642 -6.883 -17.424 1.00 71.88 223 THR A N 1
ATOM 1877 C CA . THR A 1 223 ? -2.556 -8.018 -18.359 1.00 71.88 223 THR A CA 1
ATOM 1878 C C . THR A 1 223 ? -2.263 -7.549 -19.782 1.00 71.88 223 THR A C 1
ATOM 1880 O O . THR A 1 223 ? -1.365 -8.084 -20.432 1.00 71.88 223 THR A O 1
ATOM 1883 N N . LEU A 1 224 ? -2.959 -6.504 -20.249 1.00 76.50 224 LEU A N 1
ATOM 1884 C CA . LEU A 1 224 ? -2.668 -5.880 -21.543 1.00 76.50 224 LEU A CA 1
ATOM 1885 C C . LEU A 1 224 ? -1.225 -5.386 -21.603 1.00 76.50 224 LEU A C 1
ATOM 1887 O O . LEU A 1 224 ? -0.533 -5.601 -22.592 1.00 76.50 224 LEU A O 1
ATOM 1891 N N . PHE A 1 225 ? -0.747 -4.776 -20.524 1.00 72.19 225 PHE A N 1
ATOM 1892 C CA . PHE A 1 225 ? 0.616 -4.287 -20.439 1.00 72.19 225 PHE A CA 1
ATOM 1893 C C . PHE A 1 225 ? 1.656 -5.399 -20.622 1.00 72.19 225 PHE A C 1
ATOM 1895 O O . PHE A 1 225 ? 2.579 -5.249 -21.422 1.00 72.19 225 PHE A O 1
ATOM 1902 N N . VAL A 1 226 ? 1.500 -6.525 -19.916 1.00 67.50 226 VAL A N 1
ATOM 1903 C CA . VAL A 1 226 ? 2.385 -7.695 -20.059 1.00 67.50 226 VAL A CA 1
ATOM 1904 C C . VAL A 1 226 ? 2.349 -8.237 -21.481 1.00 67.50 226 VAL A C 1
ATOM 1906 O O . VAL A 1 226 ? 3.403 -8.529 -22.044 1.00 67.50 226 VAL A O 1
ATOM 1909 N N . LEU A 1 227 ? 1.155 -8.333 -22.071 1.00 73.31 227 LEU A N 1
ATOM 1910 C CA . LEU A 1 227 ? 0.977 -8.789 -23.445 1.00 73.31 227 LEU A CA 1
ATOM 1911 C C . LEU A 1 227 ? 1.732 -7.892 -24.434 1.00 73.31 227 LEU A C 1
ATOM 1913 O O . LEU A 1 227 ? 2.504 -8.401 -25.240 1.00 73.31 227 LEU A O 1
ATOM 1917 N N . PHE A 1 228 ? 1.573 -6.568 -24.350 1.00 70.38 228 PHE A N 1
ATOM 1918 C CA . PHE A 1 228 ? 2.299 -5.636 -25.219 1.00 70.38 228 PHE A CA 1
ATOM 1919 C C . PHE A 1 228 ? 3.813 -5.704 -25.003 1.00 70.38 228 PHE A C 1
ATOM 1921 O O . PHE A 1 228 ? 4.560 -5.689 -25.976 1.00 70.38 228 PHE A O 1
ATOM 1928 N N . ASN A 1 229 ? 4.276 -5.882 -23.763 1.00 65.88 229 ASN A N 1
ATOM 1929 C CA . ASN A 1 229 ? 5.692 -6.125 -23.478 1.00 65.88 229 ASN A CA 1
ATOM 1930 C C . ASN A 1 229 ? 6.223 -7.383 -24.157 1.00 65.88 229 ASN A C 1
ATOM 1932 O O . ASN A 1 229 ? 7.245 -7.328 -24.841 1.00 65.88 229 ASN A O 1
ATOM 1936 N N . TYR A 1 230 ? 5.515 -8.501 -24.020 1.00 66.25 230 TYR A N 1
ATOM 1937 C CA . TYR A 1 230 ? 5.862 -9.740 -24.702 1.00 66.25 230 TYR A CA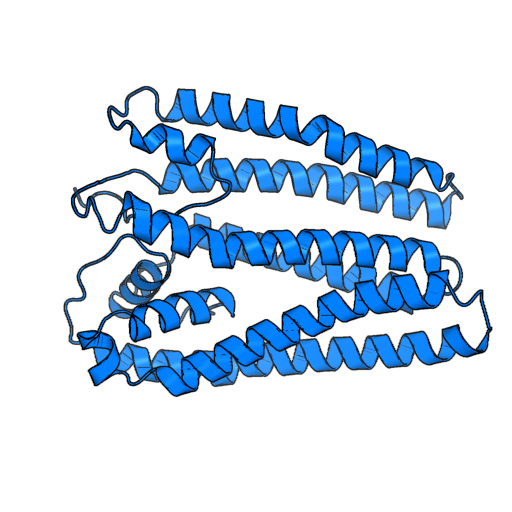 1
ATOM 1938 C C . TYR A 1 230 ? 5.906 -9.544 -26.227 1.00 66.25 230 TYR A C 1
ATOM 1940 O O . TYR A 1 230 ? 6.897 -9.887 -26.873 1.00 66.25 230 TYR A O 1
ATOM 1948 N N . LEU A 1 231 ? 4.881 -8.913 -26.802 1.00 70.50 231 LEU A N 1
ATOM 1949 C CA . LEU A 1 231 ? 4.807 -8.664 -28.240 1.00 70.50 231 LEU A CA 1
ATOM 1950 C C . LEU A 1 231 ? 5.918 -7.730 -28.743 1.00 70.50 231 LEU A C 1
ATOM 1952 O O . LEU A 1 231 ? 6.486 -7.963 -29.806 1.00 70.50 231 LEU A O 1
ATOM 1956 N N . THR A 1 232 ? 6.291 -6.702 -27.987 1.00 67.50 232 THR A N 1
ATOM 1957 C CA . THR A 1 232 ? 7.403 -5.823 -28.366 1.00 67.50 232 THR A CA 1
ATOM 1958 C C . THR A 1 232 ? 8.756 -6.526 -28.258 1.00 67.50 232 THR A C 1
ATOM 1960 O O . THR A 1 232 ? 9.588 -6.350 -29.146 1.00 67.50 232 THR A O 1
ATOM 1963 N N . ILE A 1 233 ? 8.976 -7.353 -27.229 1.00 63.72 233 ILE A N 1
ATOM 1964 C CA . ILE A 1 233 ? 10.224 -8.117 -27.060 1.00 63.72 233 ILE A CA 1
ATOM 1965 C C . ILE A 1 233 ? 10.418 -9.118 -28.204 1.00 63.72 233 ILE A C 1
ATOM 1967 O O . ILE A 1 233 ? 11.498 -9.170 -28.793 1.00 63.72 233 ILE A O 1
ATOM 1971 N N . TYR A 1 234 ? 9.391 -9.918 -28.495 1.00 68.50 234 TYR A N 1
ATOM 1972 C CA . TYR A 1 234 ? 9.519 -11.089 -29.368 1.00 68.50 234 TYR A CA 1
ATOM 1973 C C . TYR A 1 234 ? 9.077 -10.836 -30.812 1.00 68.50 234 TYR A C 1
ATOM 1975 O O . TYR A 1 234 ? 9.584 -11.486 -31.720 1.00 68.50 234 TYR A O 1
ATOM 1983 N N . PHE A 1 235 ? 8.184 -9.871 -31.043 1.00 72.56 235 PHE A N 1
ATOM 1984 C CA . PHE A 1 235 ? 7.598 -9.590 -32.359 1.00 72.56 235 PHE A CA 1
ATOM 1985 C C . PHE A 1 235 ? 7.851 -8.154 -32.841 1.00 72.56 235 PHE A C 1
ATOM 1987 O O . PHE A 1 235 ? 7.285 -7.733 -33.844 1.00 72.56 235 PHE A O 1
ATOM 1994 N N . SER A 1 236 ? 8.717 -7.394 -32.157 1.00 71.25 236 SER A N 1
ATOM 1995 C CA . SER A 1 236 ? 9.122 -6.029 -32.541 1.00 71.25 236 SER A CA 1
ATOM 1996 C C . SER A 1 236 ? 7.955 -5.051 -32.751 1.00 71.25 236 SER A C 1
ATOM 1998 O O . SER A 1 236 ? 8.056 -4.108 -33.537 1.00 71.25 236 SER A O 1
ATOM 2000 N N . VAL A 1 237 ? 6.840 -5.249 -32.039 1.00 70.25 237 VAL A N 1
ATOM 2001 C CA . VAL A 1 237 ? 5.687 -4.339 -32.090 1.00 70.25 237 VAL A CA 1
ATOM 2002 C C . VAL A 1 237 ? 6.103 -2.919 -31.695 1.00 70.25 237 VAL A C 1
ATOM 2004 O O . VAL A 1 237 ? 6.798 -2.718 -30.696 1.00 70.25 237 VAL A O 1
ATOM 2007 N N . SER A 1 238 ? 5.642 -1.935 -32.479 1.00 70.25 238 SER A N 1
ATOM 2008 C CA . SER A 1 238 ? 5.956 -0.510 -32.311 1.00 70.25 238 SER A CA 1
ATOM 2009 C C . SER A 1 238 ? 5.750 -0.022 -30.878 1.00 70.25 238 SER A C 1
ATOM 2011 O O . SER A 1 238 ? 4.712 -0.270 -30.259 1.00 70.25 238 SER A O 1
ATOM 2013 N N . LYS A 1 239 ? 6.703 0.783 -30.391 1.00 63.84 239 LYS A N 1
ATOM 2014 C CA . LYS A 1 239 ? 6.665 1.430 -29.069 1.00 63.84 239 LYS A CA 1
ATOM 2015 C C . LYS A 1 239 ? 5.459 2.361 -28.880 1.00 63.84 239 LYS A C 1
ATOM 2017 O O . LYS A 1 239 ? 5.095 2.663 -27.745 1.00 63.84 239 LYS A O 1
ATOM 2022 N N . MET A 1 240 ? 4.813 2.789 -29.970 1.00 67.62 240 MET A N 1
ATOM 2023 C CA . MET A 1 240 ? 3.572 3.573 -29.912 1.00 67.62 240 MET A CA 1
ATOM 2024 C C . MET A 1 240 ? 2.419 2.806 -29.257 1.00 67.62 240 MET A C 1
ATOM 2026 O O . MET A 1 240 ? 1.550 3.429 -28.655 1.00 67.62 240 MET A O 1
ATOM 2030 N N . SER A 1 241 ? 2.443 1.471 -29.283 1.00 67.56 241 SER A N 1
ATOM 2031 C CA . SER A 1 241 ? 1.423 0.639 -28.637 1.00 67.56 241 SER A CA 1
ATOM 2032 C C . SER A 1 241 ? 1.342 0.864 -27.117 1.00 67.56 241 SER A C 1
ATOM 2034 O O . SER A 1 241 ? 0.244 0.960 -26.569 1.00 67.56 241 SER A O 1
ATOM 2036 N N . PHE A 1 242 ? 2.475 1.082 -26.438 1.00 64.69 242 PHE A N 1
ATOM 2037 C CA . PHE A 1 242 ? 2.502 1.435 -25.011 1.00 64.69 242 PHE A CA 1
ATOM 2038 C C . PHE A 1 242 ? 1.926 2.816 -24.729 1.00 64.69 242 PHE A C 1
ATOM 2040 O O . PHE A 1 242 ? 1.244 3.012 -23.726 1.00 64.69 242 PHE A O 1
ATOM 2047 N N . VAL A 1 243 ? 2.195 3.779 -25.608 1.00 63.31 243 VAL A N 1
ATOM 2048 C CA . VAL A 1 243 ? 1.649 5.133 -25.490 1.00 63.31 243 VAL A CA 1
ATOM 2049 C C . VAL A 1 243 ? 0.129 5.082 -25.642 1.00 63.31 243 VAL A C 1
ATOM 2051 O O . VAL A 1 243 ? -0.585 5.609 -24.790 1.00 63.31 243 VAL A O 1
ATOM 2054 N N . SER A 1 244 ? -0.373 4.360 -26.647 1.00 68.81 244 SER A N 1
ATOM 2055 C CA . SER A 1 244 ? -1.805 4.112 -26.833 1.00 68.81 244 SER A CA 1
ATOM 2056 C C . SER A 1 244 ? -2.438 3.408 -25.631 1.00 68.81 244 SER A C 1
ATOM 2058 O O . SER A 1 244 ? -3.521 3.804 -25.210 1.00 68.81 244 SER A O 1
ATOM 2060 N N . LEU A 1 245 ? -1.761 2.425 -25.026 1.00 74.06 245 LEU A N 1
ATOM 2061 C CA . LEU A 1 245 ? -2.243 1.750 -23.817 1.00 74.06 245 LEU A CA 1
ATOM 2062 C C . LEU A 1 245 ? -2.324 2.704 -22.616 1.00 74.06 245 LEU A C 1
ATOM 2064 O O . LEU A 1 245 ? -3.319 2.685 -21.894 1.00 74.06 245 LEU A O 1
ATOM 2068 N N . ILE A 1 246 ? -1.319 3.564 -22.409 1.00 66.44 246 ILE A N 1
ATOM 2069 C CA . ILE A 1 246 ? -1.327 4.576 -21.339 1.00 66.44 246 ILE A CA 1
ATOM 2070 C C . ILE A 1 246 ? -2.509 5.534 -21.521 1.00 66.44 246 ILE A C 1
ATOM 2072 O O . ILE A 1 246 ? -3.250 5.779 -20.568 1.00 66.44 246 ILE A O 1
ATOM 2076 N N . TYR A 1 247 ? -2.734 6.030 -22.740 1.00 66.19 247 TYR A N 1
ATOM 2077 C CA . TYR A 1 247 ? -3.887 6.882 -23.026 1.00 66.19 247 TYR A CA 1
ATOM 2078 C C . TYR A 1 247 ? -5.209 6.133 -22.833 1.00 66.19 247 TYR A C 1
ATOM 2080 O O . TYR A 1 247 ? -6.088 6.642 -22.144 1.00 66.19 247 TYR A O 1
ATOM 2088 N N . ALA A 1 248 ? -5.341 4.907 -23.342 1.00 73.50 248 ALA A N 1
ATOM 2089 C CA . ALA A 1 248 ? -6.539 4.089 -23.150 1.00 73.50 248 ALA A CA 1
ATOM 2090 C C . ALA A 1 248 ? -6.836 3.834 -21.662 1.00 73.50 248 ALA A C 1
ATOM 2092 O O . ALA A 1 248 ? -7.994 3.833 -21.250 1.00 73.50 248 ALA A O 1
ATOM 2093 N N . THR A 1 249 ? -5.797 3.673 -20.842 1.00 74.44 249 THR A N 1
ATOM 2094 C CA . THR A 1 249 ? -5.917 3.556 -19.384 1.00 74.44 249 THR A CA 1
ATOM 2095 C C . THR A 1 249 ? -6.506 4.850 -18.806 1.00 74.44 249 THR A C 1
ATOM 2097 O O . THR A 1 249 ? -7.557 4.835 -18.174 1.00 74.44 249 THR A O 1
ATOM 2100 N N . LEU A 1 250 ? -5.910 6.009 -19.104 1.00 69.75 250 LEU A N 1
ATOM 2101 C CA . LEU A 1 250 ? -6.381 7.305 -18.596 1.00 69.75 250 LEU A CA 1
ATOM 2102 C C . LEU A 1 250 ? -7.812 7.657 -19.045 1.00 69.75 250 LEU A C 1
ATOM 2104 O O . LEU A 1 250 ? -8.602 8.140 -18.234 1.00 69.75 250 LEU A O 1
ATOM 2108 N N . PHE A 1 251 ? -8.162 7.396 -20.306 1.00 73.25 251 PHE A N 1
ATOM 2109 C CA . PHE A 1 251 ? -9.468 7.749 -20.874 1.00 73.25 251 PHE A CA 1
ATOM 2110 C C . PHE A 1 251 ? -10.617 6.844 -20.415 1.00 73.25 251 PHE A C 1
ATOM 2112 O O . PHE A 1 251 ? -11.773 7.258 -20.460 1.00 73.25 251 PHE A O 1
ATOM 2119 N N . THR A 1 252 ? -10.334 5.632 -19.940 1.00 77.44 252 THR A N 1
ATOM 2120 C CA . THR A 1 252 ? -11.365 4.714 -19.418 1.00 77.44 252 THR A CA 1
ATOM 2121 C C . THR A 1 252 ? -11.575 4.840 -17.913 1.00 77.44 252 THR A C 1
ATOM 2123 O O . THR A 1 252 ? -12.597 4.383 -17.399 1.00 77.44 252 THR A O 1
ATOM 2126 N N . LEU A 1 253 ? -10.670 5.509 -17.193 1.00 73.12 253 LEU A N 1
ATOM 2127 C CA . LEU A 1 253 ? -10.794 5.757 -15.755 1.00 73.12 253 LEU A CA 1
ATOM 2128 C C . LEU A 1 253 ? -12.151 6.391 -15.366 1.00 73.12 253 LEU A C 1
ATOM 2130 O O . LEU A 1 253 ? -12.771 5.895 -14.419 1.00 73.12 253 LEU A O 1
ATOM 2134 N N . PRO A 1 254 ? -12.691 7.394 -16.095 1.00 73.31 254 PRO A N 1
ATOM 2135 C CA . PRO A 1 254 ? -14.027 7.930 -15.826 1.00 73.31 254 PRO A CA 1
ATOM 2136 C C . PRO A 1 254 ? -15.146 6.888 -15.960 1.00 73.31 254 PRO A C 1
ATOM 2138 O O . PRO A 1 254 ? -16.064 6.873 -15.143 1.00 73.31 254 PRO A O 1
ATOM 2141 N N . PHE A 1 255 ? -15.062 5.986 -16.945 1.00 77.56 255 PHE A N 1
ATOM 2142 C CA . PHE A 1 255 ? -16.057 4.929 -17.156 1.00 77.56 255 PHE A CA 1
ATOM 2143 C C . PHE A 1 255 ? -16.068 3.928 -15.995 1.00 77.56 255 PHE A C 1
ATOM 2145 O O . PHE A 1 255 ? -17.129 3.605 -15.460 1.00 77.56 255 PHE A O 1
ATOM 2152 N N . PHE A 1 256 ? -14.890 3.497 -15.539 1.00 76.88 256 PHE A N 1
ATOM 2153 C CA . PHE A 1 256 ? -14.764 2.633 -14.362 1.00 76.88 256 PHE A CA 1
ATOM 2154 C C . PHE A 1 256 ? -15.317 3.300 -13.099 1.00 76.88 256 PHE A C 1
ATOM 2156 O O . PHE A 1 256 ? -15.974 2.654 -12.278 1.00 76.88 256 PHE A O 1
ATOM 2163 N N . TYR A 1 257 ? -15.099 4.606 -12.953 1.00 71.44 257 TYR A N 1
ATOM 2164 C CA . TYR A 1 257 ? -15.646 5.365 -11.838 1.00 71.44 257 TYR A CA 1
ATOM 2165 C C . TYR A 1 257 ? -17.170 5.494 -11.907 1.00 71.44 257 TYR A C 1
ATOM 2167 O O . TYR A 1 257 ? -17.855 5.326 -10.899 1.00 71.44 257 TYR A O 1
ATOM 2175 N N . PHE A 1 258 ? -17.718 5.728 -13.098 1.00 76.00 258 PHE A N 1
ATOM 2176 C CA . PHE A 1 258 ? -19.158 5.759 -13.325 1.00 76.00 258 PHE A CA 1
ATOM 2177 C C . PHE A 1 258 ? -19.811 4.406 -13.008 1.00 76.00 258 PHE A C 1
ATOM 2179 O O . PHE A 1 258 ? -20.799 4.350 -12.277 1.00 76.00 258 PHE A O 1
ATOM 2186 N N . ALA A 1 259 ? -19.217 3.298 -13.457 1.00 81.00 259 ALA A N 1
ATOM 2187 C CA . ALA A 1 259 ? -19.703 1.958 -13.138 1.00 81.00 259 ALA A CA 1
ATOM 2188 C C . ALA A 1 259 ? -19.668 1.671 -11.622 1.00 81.00 259 ALA A C 1
ATOM 2190 O O . ALA A 1 259 ? -20.628 1.128 -11.065 1.00 81.00 259 ALA A O 1
ATOM 2191 N N . LYS A 1 260 ? -18.614 2.125 -10.925 1.00 79.56 260 LYS A N 1
ATOM 2192 C CA . LYS A 1 260 ? -18.534 2.101 -9.455 1.00 79.56 260 LYS A CA 1
ATOM 2193 C C . LYS A 1 260 ? -19.684 2.880 -8.811 1.00 79.56 260 LYS A C 1
ATOM 2195 O O . LYS A 1 260 ? -20.308 2.370 -7.878 1.00 79.56 260 LYS A O 1
ATOM 2200 N N . VAL A 1 261 ? -19.966 4.093 -9.291 1.00 77.38 261 VAL A N 1
ATOM 2201 C CA . VAL A 1 261 ? -21.059 4.942 -8.787 1.00 77.38 261 VAL A CA 1
ATOM 2202 C C . VAL A 1 261 ? -22.397 4.215 -8.900 1.00 77.38 261 VAL A C 1
ATOM 2204 O O . VAL A 1 261 ? -23.110 4.097 -7.904 1.00 77.38 261 VAL A O 1
ATOM 2207 N N . VAL A 1 262 ? -22.709 3.668 -10.077 1.00 81.12 262 VAL A N 1
ATOM 2208 C CA . VAL A 1 262 ? -23.958 2.931 -10.322 1.00 81.12 262 VAL A CA 1
ATOM 2209 C C . VAL A 1 262 ? -24.079 1.724 -9.386 1.00 81.12 262 VAL A C 1
ATOM 2211 O O . VAL A 1 262 ? -25.106 1.559 -8.727 1.00 81.12 262 VAL A O 1
ATOM 2214 N N . ALA A 1 263 ? -23.022 0.917 -9.254 1.00 81.56 263 ALA A N 1
ATOM 2215 C CA . ALA A 1 263 ? -23.024 -0.256 -8.378 1.00 81.56 263 ALA A CA 1
ATOM 2216 C C . ALA A 1 263 ? -23.301 0.106 -6.907 1.00 81.56 263 ALA A C 1
ATOM 2218 O O . ALA A 1 263 ? -24.102 -0.549 -6.235 1.00 81.56 263 ALA A O 1
ATOM 2219 N N . LEU A 1 264 ? -22.675 1.174 -6.405 1.00 75.12 264 LEU A N 1
ATOM 2220 C CA . LEU A 1 264 ? -22.876 1.647 -5.035 1.00 75.12 264 LEU A CA 1
ATOM 2221 C C . LEU A 1 264 ? -24.278 2.227 -4.817 1.00 75.12 264 LEU A C 1
ATOM 2223 O O . LEU A 1 264 ? -24.876 1.968 -3.774 1.00 75.12 264 LEU A O 1
ATOM 2227 N N . LEU A 1 265 ? -24.836 2.953 -5.790 1.00 79.19 265 LEU A N 1
ATOM 2228 C CA . LEU A 1 265 ? -26.214 3.452 -5.714 1.00 79.19 265 LEU A CA 1
ATOM 2229 C C . LEU A 1 265 ? -27.230 2.309 -5.600 1.00 79.19 265 LEU A C 1
ATOM 2231 O O . LEU A 1 265 ? -28.166 2.398 -4.804 1.00 79.19 265 LEU A O 1
ATOM 2235 N N . VAL A 1 266 ? -27.025 1.221 -6.349 1.00 81.69 266 VAL A N 1
ATOM 2236 C CA . VAL A 1 266 ? -27.882 0.029 -6.290 1.00 81.69 266 VAL A CA 1
ATOM 2237 C C . VAL A 1 266 ? -27.765 -0.665 -4.931 1.00 81.69 266 VAL A C 1
ATOM 2239 O O . VAL A 1 266 ? -28.782 -0.923 -4.284 1.00 81.69 266 VAL A O 1
ATOM 2242 N N . LEU A 1 267 ? -26.541 -0.923 -4.463 1.00 79.19 267 LEU A N 1
ATOM 2243 C CA . LEU A 1 267 ? -26.295 -1.635 -3.202 1.00 79.19 267 LEU A CA 1
ATOM 2244 C C . LEU A 1 267 ? -26.784 -0.860 -1.974 1.00 79.19 267 LEU A C 1
ATOM 2246 O O . LEU A 1 267 ? -27.289 -1.458 -1.025 1.00 79.19 267 LEU A O 1
ATOM 2250 N N . TYR A 1 268 ? -26.703 0.470 -2.011 1.00 73.06 268 TYR A N 1
ATOM 2251 C CA . TYR A 1 268 ? -27.127 1.344 -0.921 1.00 73.06 268 TYR A CA 1
ATOM 2252 C C . TYR A 1 268 ? -28.514 1.971 -1.125 1.00 73.06 268 TYR A C 1
ATOM 2254 O O . TYR A 1 268 ? -28.889 2.917 -0.419 1.00 73.06 268 TYR A O 1
ATOM 2262 N N . ARG A 1 269 ? -29.325 1.440 -2.051 1.00 73.50 269 ARG A N 1
ATOM 2263 C CA . ARG A 1 269 ? -30.674 1.959 -2.345 1.00 73.50 269 ARG A CA 1
ATOM 2264 C C . ARG A 1 269 ? -31.557 2.047 -1.097 1.00 73.50 269 ARG A C 1
ATOM 2266 O O . ARG A 1 269 ? -32.292 3.017 -0.946 1.00 73.50 269 ARG A O 1
ATOM 2273 N N . LYS A 1 270 ? -31.470 1.057 -0.204 1.00 71.38 270 LYS A N 1
ATOM 2274 C CA . LYS A 1 270 ? -32.296 0.961 1.014 1.00 71.38 270 LYS A CA 1
ATOM 2275 C C . LYS A 1 270 ? -31.705 1.682 2.233 1.00 71.38 270 LYS A C 1
ATOM 2277 O O . LYS A 1 270 ? -32.382 1.806 3.247 1.00 71.38 270 LYS A O 1
ATOM 2282 N N . GLU A 1 271 ? -30.460 2.150 2.161 1.00 69.38 271 GLU A N 1
ATOM 2283 C CA . GLU A 1 271 ? -29.796 2.792 3.299 1.00 69.38 271 GLU A CA 1
ATOM 2284 C C . GLU A 1 271 ? -30.202 4.274 3.370 1.00 69.38 271 GLU A C 1
ATOM 2286 O O . GLU A 1 271 ? -30.081 5.001 2.388 1.00 69.38 271 GLU A O 1
ATOM 2291 N N . GLN A 1 272 ? -30.709 4.749 4.508 1.00 62.91 272 GLN A N 1
ATOM 2292 C CA . GLN A 1 272 ? -31.206 6.132 4.629 1.00 62.91 272 GLN A CA 1
ATOM 2293 C C . GLN A 1 272 ? -30.092 7.163 4.893 1.00 62.91 272 GLN A C 1
ATOM 2295 O O . GLN A 1 272 ? -30.299 8.365 4.735 1.00 62.91 272 GLN A O 1
ATOM 2300 N N . SER A 1 273 ? -28.893 6.711 5.268 1.00 62.47 273 SER A N 1
ATOM 2301 C CA . SER A 1 273 ? -27.786 7.597 5.637 1.00 62.47 273 SER A CA 1
ATOM 2302 C C . SER A 1 273 ? -27.255 8.395 4.444 1.00 62.47 273 SER A C 1
ATOM 2304 O O . SER A 1 273 ? -26.838 7.822 3.440 1.00 62.47 273 SER A O 1
ATOM 2306 N N . LYS A 1 274 ? -27.163 9.726 4.572 1.00 62.78 274 LYS A N 1
ATOM 2307 C CA . LYS A 1 274 ? -26.516 10.597 3.567 1.00 62.78 274 LYS A CA 1
ATOM 2308 C C . LYS A 1 274 ? -25.015 10.303 3.407 1.00 62.78 274 LYS A C 1
ATOM 2310 O O . LYS A 1 274 ? -24.434 10.632 2.379 1.00 62.78 274 LYS A O 1
ATOM 2315 N N . LEU A 1 275 ? -24.388 9.639 4.381 1.00 60.00 275 LEU A N 1
ATOM 2316 C CA . LEU A 1 275 ? -22.971 9.269 4.324 1.00 60.00 275 LEU A CA 1
ATOM 2317 C C . LEU A 1 275 ? -22.692 8.079 3.389 1.00 60.00 275 LEU A C 1
ATOM 2319 O O . LEU A 1 275 ? -21.538 7.851 3.036 1.00 60.00 275 LEU A O 1
ATOM 2323 N N . LYS A 1 276 ? -23.717 7.352 2.919 1.00 61.03 276 LYS A N 1
ATOM 2324 C CA . LYS A 1 276 ? -23.551 6.282 1.915 1.00 61.03 276 LYS A CA 1
ATOM 2325 C C . LYS A 1 276 ? -22.936 6.795 0.605 1.00 61.03 276 LYS A C 1
ATOM 2327 O O . LYS A 1 276 ? -22.156 6.099 -0.039 1.00 61.03 276 LYS A O 1
ATOM 2332 N N . TYR A 1 277 ? -23.211 8.055 0.256 1.00 62.34 277 TYR A N 1
ATOM 2333 C CA . TYR A 1 277 ? -22.657 8.718 -0.927 1.00 62.34 277 TYR A CA 1
ATOM 2334 C C . TYR A 1 277 ? -21.161 9.033 -0.784 1.00 62.34 277 TYR A C 1
ATOM 2336 O O . TYR A 1 277 ? -20.476 9.227 -1.781 1.00 62.34 277 TYR A O 1
ATOM 2344 N N . LEU A 1 278 ? -20.613 9.014 0.433 1.00 63.12 278 LEU A N 1
ATOM 2345 C CA . LEU A 1 278 ? -19.187 9.235 0.665 1.00 63.12 278 LEU A CA 1
ATOM 2346 C C . LEU A 1 278 ? -18.329 8.120 0.031 1.00 63.12 278 LEU A C 1
ATOM 2348 O O . LEU A 1 278 ? -17.273 8.396 -0.531 1.00 63.12 278 LEU A O 1
ATOM 2352 N N . PHE A 1 279 ? -18.815 6.871 0.037 1.00 60.19 279 PHE A N 1
ATOM 2353 C CA . PHE A 1 279 ? -18.140 5.718 -0.587 1.00 60.19 279 PHE A CA 1
ATOM 2354 C C . PHE A 1 279 ? -18.112 5.784 -2.115 1.00 60.19 279 PHE A C 1
ATOM 2356 O O . PHE A 1 279 ? -17.257 5.166 -2.753 1.00 60.19 279 PHE A O 1
ATOM 2363 N N . ILE A 1 280 ? -19.038 6.540 -2.705 1.00 60.34 280 ILE A N 1
ATOM 2364 C CA . ILE A 1 280 ? -19.085 6.772 -4.148 1.00 60.34 280 ILE A CA 1
ATOM 2365 C C . ILE A 1 280 ? -17.882 7.611 -4.562 1.00 60.34 280 ILE A C 1
ATOM 2367 O O . ILE A 1 280 ? -17.169 7.242 -5.495 1.00 60.34 280 ILE A O 1
ATOM 2371 N N . PHE A 1 281 ? -17.627 8.688 -3.817 1.00 58.34 281 PHE A N 1
ATOM 2372 C CA . PHE A 1 281 ? -16.648 9.701 -4.195 1.00 58.34 281 PHE A CA 1
ATOM 2373 C C . PHE A 1 281 ? -15.247 9.494 -3.617 1.00 58.34 281 PHE A C 1
ATOM 2375 O O . PHE A 1 281 ? -14.304 10.165 -4.033 1.00 58.34 281 PHE A O 1
ATOM 2382 N N . LEU A 1 282 ? -15.091 8.572 -2.668 1.00 57.41 282 LEU A N 1
ATOM 2383 C CA . LEU A 1 282 ? -13.801 8.290 -2.054 1.00 57.41 282 LEU A CA 1
ATOM 2384 C C . LEU A 1 282 ? -13.251 6.942 -2.512 1.00 57.41 282 LEU A C 1
ATOM 2386 O O . LEU A 1 282 ? -13.985 5.949 -2.548 1.00 57.41 282 LEU A O 1
ATOM 2390 N N . PRO A 1 283 ? -11.957 6.875 -2.864 1.00 49.00 283 PRO A N 1
ATOM 2391 C CA . PRO A 1 283 ? -11.364 5.658 -3.394 1.00 49.00 283 PRO A CA 1
ATOM 2392 C C . PRO A 1 283 ? -11.284 4.527 -2.360 1.00 49.00 283 PRO A C 1
ATOM 2394 O O . PRO A 1 283 ? -11.350 3.381 -2.783 1.00 49.00 283 PRO A O 1
ATOM 2397 N N . LEU A 1 284 ? -11.194 4.812 -1.050 1.00 48.50 284 LEU A N 1
ATOM 2398 C CA . LEU A 1 284 ? -11.119 3.822 0.045 1.00 48.50 284 LEU A CA 1
ATOM 2399 C C . LEU A 1 284 ? -11.336 4.504 1.407 1.00 48.50 284 LEU A C 1
ATOM 2401 O O . LEU A 1 284 ? -10.566 5.409 1.709 1.00 48.50 284 LEU A O 1
ATOM 2405 N N . PHE A 1 285 ? -12.295 4.068 2.247 1.00 50.28 285 PHE A N 1
ATOM 2406 C CA . PHE A 1 285 ? -12.477 4.631 3.597 1.00 50.28 285 PHE A CA 1
ATOM 2407 C C . PHE A 1 285 ? -12.991 3.673 4.678 1.00 50.28 285 PHE A C 1
ATOM 2409 O O . PHE A 1 285 ? -14.019 3.042 4.495 1.00 50.28 285 PHE A O 1
ATOM 2416 N N . ILE A 1 286 ? -12.291 3.680 5.826 1.00 50.91 286 ILE A N 1
ATOM 2417 C CA . ILE A 1 286 ? -12.677 3.289 7.200 1.00 50.91 286 ILE A CA 1
ATOM 2418 C C . ILE A 1 286 ? -13.576 2.045 7.341 1.00 50.91 286 ILE A C 1
ATOM 2420 O O . ILE A 1 286 ? -14.718 2.002 6.905 1.00 50.91 286 ILE A O 1
ATOM 2424 N N . PHE A 1 287 ? -13.078 1.043 8.064 1.00 47.97 287 PHE A N 1
ATOM 2425 C CA . PHE A 1 287 ? -13.888 -0.043 8.621 1.00 47.97 287 PHE A CA 1
ATOM 2426 C C . PHE A 1 287 ? -14.679 0.558 9.794 1.00 47.97 287 PHE A C 1
ATOM 2428 O O . PHE A 1 287 ? -14.037 1.146 10.660 1.00 47.97 287 PHE A O 1
ATOM 2435 N N . PRO A 1 288 ? -16.024 0.589 9.744 1.00 41.22 288 PRO A N 1
ATOM 2436 C CA . PRO A 1 288 ? -16.817 0.114 10.879 1.00 41.22 288 PRO A CA 1
ATOM 2437 C C . PRO A 1 288 ? -16.915 -1.407 10.928 1.00 41.22 288 PRO A C 1
ATOM 2439 O O . PRO A 1 288 ? -17.026 -2.060 9.887 1.00 41.22 288 PRO A O 1
ATOM 2442 N N . LEU A 1 289 ? -16.930 -1.974 12.135 1.00 37.50 289 LEU A N 1
ATOM 2443 C CA . LEU A 1 289 ? -17.447 -3.319 12.357 1.00 37.50 289 LEU A CA 1
ATOM 2444 C C . LEU A 1 289 ? -18.909 -3.374 11.870 1.00 37.50 289 LEU A C 1
ATOM 2446 O O . LEU A 1 289 ? -19.640 -2.386 12.012 1.00 37.50 289 LEU A O 1
ATOM 2450 N N . PRO A 1 290 ? -19.359 -4.509 11.303 1.00 38.78 290 PRO A N 1
ATOM 2451 C CA . PRO A 1 290 ? -20.782 -4.750 11.110 1.00 38.78 290 PRO A CA 1
ATOM 2452 C C . PRO A 1 290 ? -21.512 -4.529 12.435 1.00 38.78 290 PRO A C 1
ATOM 2454 O O . PRO A 1 290 ? -20.975 -4.839 13.499 1.00 38.78 290 PRO A O 1
ATOM 2457 N N . SER A 1 291 ? -22.730 -3.987 12.370 1.00 33.94 291 SER A N 1
ATOM 2458 C CA . SER A 1 291 ? -23.590 -3.885 13.543 1.00 33.94 291 SER A CA 1
ATOM 2459 C C . SER A 1 291 ? -23.675 -5.261 14.199 1.00 33.94 291 SER A C 1
ATOM 2461 O O . SER A 1 291 ? -24.217 -6.189 13.592 1.00 33.94 291 SER A O 1
ATOM 2463 N N . VAL A 1 292 ? -23.123 -5.394 15.406 1.00 34.62 292 VAL A N 1
ATOM 2464 C CA . VAL A 1 292 ? -23.475 -6.510 16.281 1.00 34.62 292 VAL A CA 1
ATOM 2465 C C . VAL A 1 292 ? -24.992 -6.420 16.437 1.00 34.62 292 VAL A C 1
ATOM 2467 O O . VAL A 1 292 ? -25.505 -5.349 16.776 1.00 34.62 292 VAL A O 1
ATOM 2470 N N . LYS A 1 293 ? -25.682 -7.474 15.996 1.00 28.75 293 LYS A N 1
ATOM 2471 C CA . LYS A 1 293 ? -27.126 -7.612 16.173 1.00 28.75 293 LYS A CA 1
ATOM 2472 C C . LYS A 1 293 ? -27.428 -7.830 17.643 1.00 28.75 293 LYS A C 1
ATOM 2474 O O . LYS A 1 293 ? -26.652 -8.589 18.264 1.00 28.75 293 LYS A O 1
#

Solvent-accessible surface area (backbone atoms only — not comparable to full-atom values): 16321 Å² total; per-residue (Å²): 131,88,72,90,62,50,73,67,50,52,46,37,34,40,50,43,36,62,67,39,67,70,54,21,70,75,45,61,43,62,69,63,37,52,54,49,50,53,51,54,49,55,55,50,47,58,39,48,46,40,45,54,48,41,59,51,48,77,71,50,76,88,57,80,73,53,58,68,53,35,44,55,52,48,52,52,53,52,49,51,53,49,54,47,50,50,45,44,52,60,49,50,43,50,56,48,48,61,40,52,60,78,45,62,90,53,88,72,78,83,50,76,29,62,17,40,48,52,50,48,28,58,66,68,72,44,82,78,53,68,63,62,52,54,51,51,53,49,52,51,52,52,49,51,51,52,52,51,44,50,50,54,22,39,71,37,78,91,49,22,71,63,34,33,52,50,48,23,53,51,29,52,54,48,50,52,52,48,49,48,68,58,51,46,60,54,56,51,41,63,66,52,44,72,78,41,78,84,72,84,57,76,26,61,60,42,37,44,52,36,48,49,52,53,47,55,51,50,51,56,52,50,52,52,49,53,50,51,50,51,40,32,75,77,66,67,48,63,74,62,56,58,55,52,49,53,49,54,52,64,70,44,49,63,56,55,50,50,53,48,37,53,53,49,53,63,76,44,62,85,56,86,59,80,67,64,58,51,46,59,80,40,79,72,67,55,45,42,74,76,80,81,126

Radius of gyration: 21.66 Å; Cα contacts (8 Å, |Δi|>4): 233; chains: 1; bounding box: 62×33×62 Å

Mean predicted aligned error: 10.91 Å

Sequence (293 aa):
MYSNLSTFDNFSILLELNRNKELRKKTKPQGLFFLNIVNVFIFFGILLFNIIYYYTITKKASSDDFSKNSKVFLLIKLTILFVFYLFNTFLIGTLLHKKLDLLKEENIEYLNSKGYYLIYCYLNNTKINRINFLNKIFNTTIWIYYLSMEVMAFSSAKLHADNIRIANTFAIIFLVKLFVNFVSPFILYAKIFETNPKCKLNSTIGNFVSALWIYIYFWFYGTLFVLFNYLTIYFSVSKMSFVSLIYATLFTLPFFYFAKVVALLVLYRKEQSKLKYLFIFLPLFIFPLPSVK

Organism: NCBI:txid29559